Protein AF-A0A9E3UXJ2-F1 (afdb_monomer)

Structure (mmCIF, N/CA/C/O backbone):
data_AF-A0A9E3UXJ2-F1
#
_entry.id   AF-A0A9E3UXJ2-F1
#
loop_
_atom_site.group_PDB
_atom_site.id
_atom_site.type_symbol
_atom_site.label_atom_id
_atom_site.label_alt_id
_atom_site.label_comp_id
_atom_site.label_asym_id
_atom_site.label_entity_id
_atom_site.label_seq_id
_atom_site.pdbx_PDB_ins_code
_atom_site.Cartn_x
_atom_site.Cartn_y
_atom_site.Cartn_z
_atom_site.occupancy
_atom_site.B_iso_or_equiv
_atom_site.auth_seq_id
_atom_site.auth_comp_id
_atom_site.auth_asym_id
_atom_site.auth_atom_id
_atom_site.pdbx_PDB_model_num
ATOM 1 N N . MET A 1 1 ? -18.995 -20.671 20.902 1.00 37.22 1 MET A N 1
ATOM 2 C CA . MET A 1 1 ? -19.481 -19.314 20.576 1.00 37.22 1 MET A CA 1
ATOM 3 C C . MET A 1 1 ? -18.762 -18.865 19.315 1.00 37.22 1 MET A C 1
ATOM 5 O O . MET A 1 1 ? -17.771 -18.159 19.404 1.00 37.22 1 MET A O 1
ATOM 9 N N . SER A 1 2 ? -19.180 -19.405 18.171 1.00 39.88 2 SER A N 1
ATOM 10 C CA . SER A 1 2 ? -18.570 -19.160 16.862 1.00 39.88 2 SER A CA 1
ATOM 11 C C . SER A 1 2 ? -19.415 -18.184 16.047 1.00 39.88 2 SER A C 1
ATOM 13 O O . SER A 1 2 ? -20.630 -18.159 16.213 1.00 39.88 2 SER A O 1
ATOM 15 N N . GLU A 1 3 ? -18.727 -17.497 15.134 1.00 37.41 3 GLU A N 1
ATOM 16 C CA . GLU A 1 3 ? -19.210 -16.691 14.002 1.00 37.41 3 GLU A CA 1
ATOM 17 C C . GLU A 1 3 ? -19.319 -15.166 14.206 1.00 37.41 3 GLU A C 1
ATOM 19 O O . GLU A 1 3 ? -20.339 -14.608 14.587 1.00 37.41 3 GLU A O 1
ATOM 24 N N . THR A 1 4 ? -18.202 -14.503 13.873 1.00 41.91 4 THR A N 1
ATOM 25 C CA . THR A 1 4 ? -18.127 -13.411 12.881 1.00 41.91 4 THR A CA 1
ATOM 26 C C . THR A 1 4 ? -19.217 -12.338 12.923 1.00 41.91 4 THR A C 1
ATOM 28 O O . THR A 1 4 ? -20.112 -12.303 12.085 1.00 41.91 4 THR A O 1
ATOM 31 N N . ILE A 1 5 ? -19.032 -11.351 13.798 1.00 41.59 5 ILE A N 1
ATOM 32 C CA . ILE A 1 5 ? -19.428 -9.968 13.502 1.00 41.59 5 ILE A CA 1
ATOM 33 C C . ILE A 1 5 ? -18.176 -9.110 13.674 1.00 41.59 5 ILE A C 1
ATOM 35 O O . ILE A 1 5 ? -18.024 -8.373 14.642 1.00 41.59 5 ILE A O 1
ATOM 39 N N . TYR A 1 6 ? -17.235 -9.243 12.739 1.00 48.44 6 TYR A N 1
ATOM 40 C CA . TYR A 1 6 ? -16.391 -8.094 12.437 1.00 48.44 6 TYR A CA 1
ATOM 41 C C . TYR A 1 6 ? -17.281 -7.141 11.650 1.00 48.44 6 TYR A C 1
ATOM 43 O O . TYR A 1 6 ? -17.693 -7.450 10.530 1.00 48.44 6 TYR A O 1
ATOM 51 N N . SER A 1 7 ? -17.670 -6.038 12.290 1.00 57.09 7 SER A N 1
ATOM 52 C CA . SER A 1 7 ? -18.286 -4.908 11.602 1.00 57.09 7 SER A CA 1
ATOM 53 C C . SER A 1 7 ? -17.375 -4.528 10.441 1.00 57.09 7 SER A C 1
ATOM 55 O O . SER A 1 7 ? -16.222 -4.190 10.662 1.00 57.09 7 SER A O 1
ATOM 57 N N . ASN A 1 8 ? -17.875 -4.611 9.211 1.00 74.69 8 ASN A N 1
ATOM 58 C CA . ASN A 1 8 ? -17.153 -4.126 8.044 1.00 74.69 8 ASN A CA 1
ATOM 59 C C . ASN A 1 8 ? -17.060 -2.593 8.141 1.00 74.69 8 ASN A C 1
ATOM 61 O O . ASN A 1 8 ? -18.077 -1.899 8.015 1.00 74.69 8 ASN A O 1
ATOM 65 N N . TYR A 1 9 ? -15.855 -2.059 8.347 1.00 87.88 9 TYR A N 1
ATOM 66 C CA . TYR A 1 9 ? -15.626 -0.611 8.397 1.00 87.88 9 TYR A CA 1
ATOM 67 C C . TYR A 1 9 ? -15.557 0.028 7.005 1.00 87.88 9 TYR A C 1
ATOM 69 O O . TYR A 1 9 ? -15.357 1.231 6.888 1.00 87.88 9 TYR A O 1
ATOM 77 N N . GLY A 1 10 ? -15.839 -0.729 5.939 1.00 87.50 10 GLY A N 1
ATOM 78 C CA . GLY A 1 10 ? -15.948 -0.213 4.572 1.00 87.50 10 GLY A CA 1
ATOM 79 C C . GLY A 1 10 ? -17.018 0.870 4.377 1.00 87.50 10 GLY A C 1
ATOM 80 O O . GLY A 1 10 ? -16.998 1.557 3.361 1.00 87.50 10 GLY A O 1
ATOM 81 N N . HIS A 1 11 ? -17.919 1.081 5.343 1.00 92.69 11 HIS A N 1
ATOM 82 C CA . HIS A 1 11 ? -18.797 2.254 5.346 1.00 92.69 11 HIS A CA 1
ATOM 83 C C . HIS A 1 11 ? -18.017 3.573 5.497 1.00 92.69 11 HIS A C 1
ATOM 85 O O . HIS A 1 11 ? -18.463 4.576 4.957 1.00 92.69 11 HIS A O 1
ATOM 91 N N . LEU A 1 12 ? -16.850 3.575 6.161 1.00 95.19 12 LEU A N 1
ATOM 92 C CA . LEU A 1 12 ? -15.968 4.747 6.242 1.00 95.19 12 LEU A CA 1
ATOM 93 C C . LEU A 1 12 ? -15.454 5.139 4.857 1.00 95.19 12 LEU A C 1
ATOM 95 O O . LEU A 1 12 ? -15.461 6.315 4.509 1.00 95.19 12 LEU A O 1
ATOM 99 N N . HIS A 1 13 ? -15.067 4.149 4.045 1.00 95.56 13 HIS A N 1
ATOM 100 C CA . HIS A 1 13 ? -14.679 4.378 2.653 1.00 95.56 13 HIS A CA 1
ATOM 101 C C . HIS A 1 13 ? -15.833 4.964 1.842 1.00 95.56 13 HIS A C 1
ATOM 103 O O . HIS A 1 13 ? -15.642 5.974 1.173 1.00 95.56 13 HIS A O 1
ATOM 109 N N . ALA A 1 14 ? -17.028 4.371 1.941 1.00 95.06 14 ALA A N 1
ATOM 110 C CA . ALA A 1 14 ? -18.206 4.854 1.224 1.00 95.06 14 ALA A CA 1
ATOM 111 C C . ALA A 1 14 ? -18.576 6.290 1.627 1.00 95.06 14 ALA A C 1
ATOM 113 O O . ALA A 1 14 ? -18.762 7.136 0.759 1.00 95.06 14 ALA A O 1
ATOM 114 N N . ALA A 1 15 ? -18.607 6.581 2.929 1.00 95.62 15 ALA A N 1
ATOM 115 C CA . ALA A 1 15 ? -18.926 7.910 3.437 1.00 95.62 15 ALA A CA 1
ATOM 116 C C . ALA A 1 15 ? -17.889 8.952 2.999 1.00 95.62 15 ALA A C 1
ATOM 118 O O . ALA A 1 15 ? -18.259 10.017 2.513 1.00 95.62 15 ALA A O 1
ATOM 119 N N . PHE A 1 16 ? -16.593 8.635 3.100 1.00 97.62 16 PHE A N 1
ATOM 120 C CA . PHE A 1 16 ? -15.538 9.535 2.638 1.00 97.62 16 PHE A CA 1
ATOM 121 C C . PHE A 1 16 ? -15.601 9.757 1.122 1.00 97.62 16 PHE A C 1
ATOM 123 O O . PHE A 1 16 ? -15.490 10.896 0.671 1.00 97.62 16 PHE A O 1
ATOM 130 N N . ALA A 1 17 ? -15.836 8.703 0.333 1.00 97.12 17 ALA A N 1
ATOM 131 C CA . ALA A 1 17 ? -15.941 8.765 -1.127 1.00 97.12 17 ALA A CA 1
ATOM 132 C C . ALA A 1 17 ? -17.050 9.707 -1.626 1.00 97.12 17 ALA A C 1
ATOM 134 O O . ALA A 1 17 ? -16.937 10.257 -2.723 1.00 97.12 17 ALA A O 1
ATOM 135 N N . GLU A 1 18 ? -18.111 9.897 -0.838 1.00 97.00 18 GLU A N 1
ATOM 136 C CA . GLU A 1 18 ? -19.221 10.799 -1.158 1.00 97.00 18 GLU A CA 1
ATOM 137 C C . GLU A 1 18 ? -18.896 12.279 -0.894 1.00 97.00 18 GLU A C 1
ATOM 139 O O . GLU A 1 18 ? -19.551 13.159 -1.457 1.00 97.00 18 GLU A O 1
ATOM 144 N N . THR A 1 19 ? -17.864 12.570 -0.097 1.00 97.94 19 THR A N 1
ATOM 145 C CA . THR A 1 19 ? -17.411 13.944 0.173 1.00 97.94 19 THR A CA 1
ATOM 146 C C . THR A 1 19 ? -16.648 14.545 -1.010 1.00 97.94 19 THR A C 1
ATOM 148 O O . THR A 1 19 ? -16.133 13.835 -1.876 1.00 97.94 19 THR A O 1
ATOM 151 N N . GLU A 1 20 ? -16.502 15.874 -1.029 1.00 97.50 20 GLU A N 1
ATOM 152 C CA . GLU A 1 20 ? -15.645 16.552 -2.015 1.00 97.50 20 GLU A CA 1
ATOM 153 C C . GLU A 1 20 ? -14.176 16.097 -1.929 1.00 97.50 20 GLU A C 1
ATOM 155 O O . GLU A 1 20 ? -13.504 15.977 -2.953 1.00 97.50 20 GLU A O 1
ATOM 160 N N . TYR A 1 21 ? -13.706 15.756 -0.725 1.00 97.75 21 TYR A N 1
ATOM 161 C CA . TYR A 1 21 ? -12.355 15.261 -0.461 1.00 97.75 21 TYR A CA 1
ATOM 162 C C . TYR A 1 21 ? -12.137 13.867 -1.042 1.00 97.75 21 TYR A C 1
ATOM 164 O O . TYR A 1 21 ? -11.149 13.635 -1.739 1.00 97.75 21 TYR A O 1
ATOM 172 N N . GLY A 1 22 ? -13.087 12.952 -0.834 1.00 97.19 22 GLY A N 1
ATOM 173 C CA . GLY A 1 22 ? -13.046 11.626 -1.447 1.00 97.19 22 GLY A CA 1
ATOM 174 C C . GLY A 1 22 ? -13.118 11.692 -2.969 1.00 97.19 22 GLY A C 1
ATOM 175 O O . GLY A 1 22 ? -12.354 11.007 -3.654 1.00 97.19 22 GLY A O 1
ATOM 176 N N . GLN A 1 23 ? -13.960 12.571 -3.518 1.00 97.25 23 GLN A N 1
ATOM 177 C CA . GLN A 1 23 ? -14.019 12.814 -4.962 1.00 97.25 23 GLN A CA 1
ATOM 178 C C . GLN A 1 23 ? -12.701 13.375 -5.502 1.00 97.25 23 GLN A C 1
ATOM 180 O O . GLN A 1 23 ? -12.239 12.913 -6.548 1.00 97.25 23 GLN A O 1
ATOM 185 N N . HIS A 1 24 ? -12.062 14.309 -4.794 1.00 96.12 24 HIS A N 1
ATOM 186 C CA . HIS A 1 24 ? -10.748 14.825 -5.167 1.00 96.12 24 HIS A CA 1
ATOM 187 C C . HIS A 1 24 ? -9.678 13.724 -5.129 1.00 96.12 24 HIS A C 1
ATOM 189 O O . HIS A 1 24 ? -8.972 13.512 -6.116 1.00 96.12 24 HIS A O 1
ATOM 195 N N . LEU A 1 25 ? -9.623 12.942 -4.047 1.00 94.81 25 LEU A N 1
ATOM 196 C CA . LEU A 1 25 ? -8.691 11.821 -3.899 1.00 94.81 25 LEU A CA 1
ATOM 197 C C . LEU A 1 25 ? -8.898 10.755 -4.991 1.00 94.81 25 LEU A C 1
ATOM 199 O O . LEU A 1 25 ? -7.947 10.152 -5.483 1.00 94.81 25 LEU A O 1
ATOM 203 N N . SER A 1 26 ? -10.138 10.554 -5.447 1.00 94.81 26 SER A N 1
ATOM 204 C CA . SER A 1 26 ? -10.458 9.637 -6.550 1.00 94.81 26 SER A CA 1
ATOM 205 C C . SER A 1 26 ? -9.905 10.073 -7.913 1.00 94.81 26 SER A C 1
ATOM 207 O O . SER A 1 26 ? -9.850 9.260 -8.839 1.00 94.81 26 SER A O 1
ATOM 209 N N . GLN A 1 27 ? -9.492 11.331 -8.062 1.00 92.25 27 GLN A N 1
ATOM 210 C CA . GLN A 1 27 ? -8.875 11.849 -9.286 1.00 92.25 27 GLN A CA 1
ATOM 211 C C . GLN A 1 27 ? -7.348 11.734 -9.256 1.00 92.25 27 GLN A C 1
ATOM 213 O O . GLN A 1 27 ? -6.710 11.791 -10.309 1.00 92.25 27 GLN A O 1
ATOM 218 N N . GLN A 1 28 ? -6.765 11.534 -8.074 1.00 91.50 28 GLN A N 1
ATOM 219 C CA . GLN A 1 28 ? -5.330 11.370 -7.905 1.00 91.50 28 GLN A CA 1
ATOM 220 C C . GLN A 1 28 ? -4.897 9.958 -8.328 1.00 91.50 28 GLN A C 1
ATOM 222 O O . GLN A 1 28 ? -5.577 8.950 -8.079 1.00 91.50 28 GLN A O 1
ATOM 227 N N . THR A 1 29 ? -3.779 9.905 -9.052 1.00 90.38 29 THR A N 1
ATOM 228 C CA . THR A 1 29 ? -3.186 8.663 -9.550 1.00 90.38 29 THR A CA 1
ATOM 229 C C . THR A 1 29 ? -1.952 8.349 -8.715 1.00 90.38 29 THR A C 1
ATOM 231 O O . THR A 1 29 ? -0.960 9.075 -8.783 1.00 90.38 29 THR A O 1
ATOM 234 N N . ARG A 1 30 ? -1.982 7.245 -7.959 1.00 90.94 30 ARG A N 1
ATOM 235 C CA . ARG A 1 30 ? -0.774 6.728 -7.302 1.00 90.94 30 ARG A CA 1
ATOM 236 C C . ARG A 1 30 ? 0.175 6.218 -8.369 1.00 90.94 30 ARG A C 1
ATOM 238 O O . ARG A 1 30 ? -0.248 5.739 -9.426 1.00 90.94 30 ARG A O 1
ATOM 245 N N . TRP A 1 31 ? 1.469 6.280 -8.074 1.00 90.81 31 TRP A N 1
ATOM 246 C CA . TRP A 1 31 ? 2.517 5.852 -9.004 1.00 90.81 31 TRP A CA 1
ATOM 247 C C . TRP A 1 31 ? 2.597 6.694 -10.291 1.00 90.81 31 TRP A C 1
ATOM 249 O O . TRP A 1 31 ? 3.211 6.254 -11.264 1.00 90.81 31 TRP A O 1
ATOM 259 N N . GLU A 1 32 ? 2.032 7.912 -10.300 1.00 89.75 32 GLU A N 1
ATOM 260 C CA . GLU A 1 32 ? 2.019 8.810 -11.470 1.00 89.75 32 GLU A CA 1
ATOM 261 C C . GLU A 1 32 ? 3.424 9.048 -12.033 1.00 89.75 32 GLU A C 1
ATOM 263 O O . GLU A 1 32 ? 3.597 9.089 -13.247 1.00 89.75 32 GLU A O 1
ATOM 268 N N . ARG A 1 33 ? 4.449 9.106 -11.169 1.00 89.56 33 ARG A N 1
ATOM 269 C CA . ARG A 1 33 ? 5.855 9.287 -11.575 1.00 89.56 33 ARG A CA 1
ATOM 270 C C . ARG A 1 33 ? 6.366 8.225 -12.556 1.00 89.56 33 ARG A C 1
ATOM 272 O O . ARG A 1 33 ? 7.300 8.499 -13.300 1.00 89.56 33 ARG A O 1
ATOM 279 N N . TYR A 1 34 ? 5.764 7.035 -12.560 1.00 92.62 34 TYR A N 1
ATOM 280 C CA . TYR A 1 34 ? 6.097 5.970 -13.506 1.00 92.62 34 TYR A CA 1
ATOM 281 C C . TYR A 1 34 ? 5.169 5.949 -14.716 1.00 92.62 34 TYR A C 1
ATOM 283 O O . TYR A 1 34 ? 5.548 5.392 -15.743 1.00 92.62 34 TYR A O 1
ATOM 291 N N . LYS A 1 35 ? 3.969 6.534 -14.641 1.00 93.94 35 LYS A N 1
ATOM 292 C CA . LYS A 1 35 ? 2.999 6.473 -15.736 1.00 93.94 35 LYS A CA 1
ATOM 293 C C . LYS A 1 35 ? 3.493 7.309 -16.926 1.00 93.94 35 LYS A C 1
AT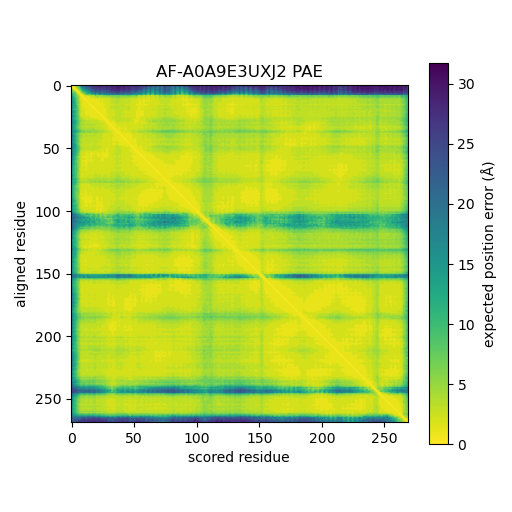OM 295 O O . LYS A 1 35 ? 3.595 8.531 -16.809 1.00 93.94 35 LYS A O 1
ATOM 300 N N . PRO A 1 36 ? 3.725 6.713 -18.112 1.00 93.75 36 PRO A N 1
ATOM 301 C CA . PRO A 1 36 ? 4.099 7.490 -19.290 1.00 93.75 36 PRO A CA 1
ATOM 302 C C . PRO A 1 36 ? 3.030 8.523 -19.663 1.00 93.75 36 PRO A C 1
ATOM 304 O O . PRO A 1 36 ? 1.832 8.261 -19.540 1.00 93.75 36 PRO A O 1
ATOM 307 N N . ALA A 1 37 ? 3.443 9.665 -20.220 1.00 92.62 37 ALA A N 1
ATOM 308 C CA . ALA A 1 37 ? 2.519 10.716 -20.663 1.00 92.62 37 ALA A CA 1
ATOM 309 C C . ALA A 1 37 ? 1.493 10.226 -21.709 1.00 92.62 37 ALA A C 1
ATOM 311 O O . ALA A 1 37 ? 0.369 10.716 -21.750 1.00 92.62 37 ALA A O 1
ATOM 312 N N . GLY A 1 38 ? 1.867 9.240 -22.536 1.00 93.88 38 GLY A N 1
ATOM 313 C CA . GLY A 1 38 ? 0.984 8.627 -23.536 1.00 93.88 38 GLY A CA 1
ATOM 314 C C . GLY A 1 38 ? -0.003 7.593 -22.980 1.00 93.88 38 GLY A C 1
ATOM 315 O O . GLY A 1 38 ? -0.895 7.162 -23.707 1.00 93.88 38 GLY A O 1
ATOM 316 N N . VAL A 1 39 ? 0.131 7.193 -21.711 1.00 95.31 39 VAL A N 1
ATOM 317 C CA . VAL A 1 39 ? -0.750 6.211 -21.070 1.00 95.31 39 VAL A CA 1
ATOM 318 C C . VAL A 1 39 ? -1.830 6.933 -20.274 1.00 95.31 39 VAL A C 1
ATOM 320 O O . VAL A 1 39 ? -1.553 7.730 -19.371 1.00 95.31 39 VAL A O 1
ATOM 323 N N . SER A 1 40 ? -3.088 6.640 -20.603 1.00 94.12 40 SER A N 1
ATOM 324 C CA . SER 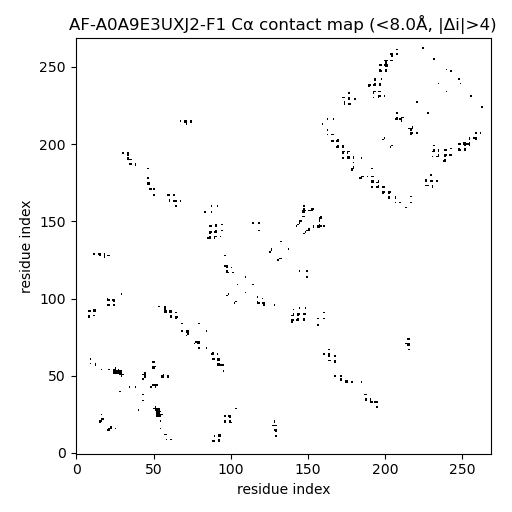A 1 40 ? -4.230 7.203 -19.883 1.00 94.12 40 SER A CA 1
ATOM 325 C C . SER A 1 40 ? -4.312 6.655 -18.447 1.00 94.12 40 SER A C 1
ATOM 327 O O . SER A 1 40 ? -3.943 5.501 -18.212 1.00 94.12 40 SER A O 1
ATOM 329 N N . PRO A 1 41 ? -4.858 7.421 -17.483 1.00 91.25 41 PRO A N 1
ATOM 330 C CA . PRO A 1 41 ? -5.094 6.919 -16.125 1.00 91.25 41 PRO A CA 1
ATOM 331 C C . PRO A 1 41 ? -5.947 5.643 -16.092 1.00 91.25 41 PRO A C 1
ATOM 333 O O . PRO A 1 41 ? -5.704 4.744 -15.292 1.00 91.25 41 PRO A O 1
ATOM 336 N N . GLN A 1 42 ? -6.913 5.521 -17.008 1.00 93.44 42 GLN A N 1
ATOM 337 C CA . GLN A 1 42 ? -7.748 4.327 -17.123 1.00 93.44 42 GLN A CA 1
ATOM 338 C C . GLN A 1 42 ? -6.934 3.098 -17.547 1.00 93.44 42 GLN A C 1
ATOM 340 O O . GLN A 1 42 ? -7.043 2.052 -16.913 1.00 93.44 42 GLN A O 1
ATOM 345 N N . ARG A 1 43 ? -6.065 3.231 -18.556 1.00 95.00 43 ARG A N 1
ATOM 346 C CA . ARG A 1 43 ? -5.159 2.152 -18.977 1.00 95.00 43 ARG A CA 1
ATOM 347 C C . ARG A 1 43 ? -4.191 1.766 -17.857 1.00 95.00 43 ARG A C 1
ATOM 349 O O . ARG A 1 43 ? -3.955 0.583 -17.628 1.00 95.00 43 ARG A O 1
ATOM 356 N N . TRP A 1 44 ? -3.672 2.750 -17.126 1.00 95.38 44 TRP A N 1
ATOM 357 C CA . TRP A 1 44 ? -2.809 2.517 -15.966 1.00 95.38 44 TRP A CA 1
ATOM 358 C C . TRP A 1 44 ? -3.525 1.698 -14.881 1.00 95.38 44 TRP A C 1
ATOM 360 O O . TRP A 1 44 ? -2.994 0.700 -14.388 1.00 95.38 44 TRP A O 1
ATOM 370 N N . ARG A 1 45 ? -4.785 2.048 -14.594 1.00 94.75 45 ARG A N 1
ATOM 371 C CA . ARG A 1 45 ? -5.662 1.306 -13.678 1.00 94.75 45 ARG A CA 1
ATOM 372 C C . ARG A 1 45 ? -6.019 -0.087 -14.186 1.00 94.75 45 ARG A C 1
ATOM 374 O O . ARG A 1 45 ? -6.121 -1.003 -13.383 1.00 94.75 45 ARG A O 1
ATOM 381 N N . GLU A 1 46 ? -6.189 -0.295 -15.484 1.00 95.44 46 GLU A N 1
ATOM 382 C CA . GLU A 1 46 ? -6.417 -1.637 -16.043 1.00 95.44 46 GLU A CA 1
ATOM 383 C C . GLU A 1 46 ? -5.203 -2.555 -15.860 1.00 95.44 46 GLU A C 1
ATOM 385 O O . GLU A 1 46 ? -5.358 -3.746 -15.585 1.00 95.44 46 GLU A O 1
ATOM 390 N N . LEU A 1 47 ? -3.995 -2.000 -15.981 1.00 96.44 47 LEU A N 1
ATOM 391 C CA . LEU A 1 47 ? -2.748 -2.750 -15.850 1.00 96.44 47 LEU A CA 1
ATOM 392 C C . LEU A 1 47 ? -2.429 -3.105 -14.392 1.00 96.44 47 LEU A C 1
ATOM 394 O O . LEU A 1 47 ? -2.107 -4.257 -14.094 1.00 96.44 47 LEU A O 1
ATOM 398 N N . LEU A 1 48 ? -2.542 -2.131 -13.487 1.00 96.56 48 LEU A N 1
ATOM 399 C CA . LEU A 1 48 ? -2.084 -2.243 -12.094 1.00 96.56 48 LEU A CA 1
ATOM 400 C C . LEU A 1 48 ? -3.234 -2.415 -11.082 1.00 96.56 48 LEU A C 1
ATOM 402 O O . LEU A 1 48 ? -3.045 -2.835 -9.935 1.00 96.56 48 LEU A O 1
ATOM 406 N N . GLY A 1 49 ? -4.467 -2.206 -11.531 1.00 95.69 49 GLY A N 1
ATOM 407 C CA . GLY A 1 49 ? -5.696 -2.333 -10.759 1.00 95.69 49 GLY A CA 1
ATOM 408 C C . GLY A 1 49 ? -5.977 -1.143 -9.847 1.00 95.69 49 GLY A C 1
ATOM 409 O O . GLY A 1 49 ? -5.457 -0.054 -10.026 1.00 95.69 49 GLY A O 1
ATOM 410 N N . VAL A 1 50 ? -6.847 -1.360 -8.860 1.00 92.56 50 VAL A N 1
ATOM 411 C CA . VAL A 1 50 ? -7.429 -0.287 -8.033 1.00 92.56 50 VAL A CA 1
ATOM 412 C C . VAL A 1 50 ? -6.417 0.516 -7.201 1.00 92.56 50 VAL A C 1
ATOM 414 O O . VAL A 1 50 ? -6.710 1.647 -6.841 1.00 92.56 50 VAL A O 1
ATOM 417 N N . ASP A 1 51 ? -5.228 -0.038 -6.947 1.00 93.75 51 ASP A N 1
ATOM 418 C CA . ASP A 1 51 ? -4.194 0.590 -6.116 1.00 93.75 51 ASP A CA 1
ATOM 419 C C . ASP A 1 51 ? -3.570 1.836 -6.755 1.00 93.75 51 ASP A C 1
ATOM 421 O O . ASP A 1 51 ? -3.063 2.691 -6.051 1.00 93.75 51 ASP A O 1
ATOM 425 N N . VAL A 1 52 ? -3.633 2.003 -8.083 1.00 93.75 52 VAL A N 1
ATOM 426 C CA . VAL A 1 52 ? -3.111 3.229 -8.726 1.00 93.75 52 VAL A CA 1
ATOM 427 C C . VAL A 1 52 ? -4.060 4.424 -8.616 1.00 93.75 52 VAL A C 1
ATOM 429 O O . VAL A 1 52 ? -3.906 5.422 -9.308 1.00 93.75 52 VAL A O 1
ATOM 432 N N . ASN A 1 53 ? -5.080 4.325 -7.773 1.00 94.12 53 ASN A N 1
ATOM 433 C CA . ASN A 1 53 ? -6.019 5.390 -7.479 1.00 94.12 53 ASN A CA 1
ATOM 434 C C . ASN A 1 53 ? -6.052 5.610 -5.970 1.00 94.12 53 ASN A C 1
ATOM 436 O O . ASN A 1 53 ? -6.339 4.650 -5.265 1.00 94.12 53 ASN A O 1
ATOM 440 N N . ASN A 1 54 ? -5.817 6.826 -5.471 1.00 92.88 54 ASN A N 1
ATOM 441 C CA . ASN A 1 54 ? -5.675 7.044 -4.023 1.00 92.88 54 ASN A CA 1
ATOM 442 C C . ASN A 1 54 ? -6.943 6.651 -3.242 1.00 92.88 54 ASN A C 1
ATOM 444 O O . ASN A 1 54 ? -6.860 5.942 -2.243 1.00 92.88 54 ASN A O 1
ATOM 448 N N . LEU A 1 55 ? -8.144 6.977 -3.739 1.00 95.50 55 LEU A N 1
ATOM 449 C CA . LEU A 1 55 ? -9.382 6.511 -3.092 1.00 95.50 55 LEU A CA 1
ATOM 450 C C . LEU A 1 55 ? -9.554 4.982 -3.183 1.00 95.50 55 LEU A C 1
ATOM 452 O O . LEU A 1 55 ? -10.039 4.336 -2.252 1.00 95.50 55 LEU A O 1
ATOM 456 N N . GLY A 1 56 ? -9.186 4.394 -4.319 1.00 95.44 56 GLY A N 1
ATOM 457 C CA . GLY A 1 56 ? -9.207 2.949 -4.526 1.00 95.44 56 GLY A CA 1
ATOM 458 C C . GLY A 1 56 ? -8.210 2.186 -3.643 1.00 95.44 56 GLY A C 1
ATOM 459 O O . GLY A 1 56 ? -8.497 1.067 -3.210 1.00 95.44 56 GLY A O 1
ATOM 460 N N . HIS A 1 57 ? -7.070 2.806 -3.347 1.00 95.94 57 HIS A N 1
ATOM 461 C CA . HIS A 1 57 ? -6.033 2.302 -2.459 1.00 95.94 57 HIS A CA 1
ATOM 462 C C . HIS A 1 57 ? -6.565 2.118 -1.034 1.00 95.94 57 HIS A C 1
ATOM 464 O O . HIS A 1 57 ? -6.458 1.015 -0.511 1.00 95.94 57 HIS A O 1
ATOM 470 N N . LEU A 1 58 ? -7.288 3.095 -0.472 1.00 96.31 58 LEU A N 1
ATOM 471 C CA . LEU A 1 58 ? -7.920 2.963 0.853 1.00 96.31 58 LEU A CA 1
ATOM 472 C C . LEU A 1 58 ? -8.817 1.717 0.965 1.00 96.31 58 LEU A C 1
ATOM 474 O O . LEU A 1 58 ? -8.788 0.985 1.957 1.00 96.31 58 LEU A O 1
ATOM 478 N N . GLN A 1 59 ? -9.599 1.426 -0.081 1.00 95.75 59 GLN A N 1
ATOM 479 C CA . GLN A 1 59 ? -10.427 0.220 -0.113 1.00 95.75 59 GLN A CA 1
ATOM 480 C C . GLN A 1 59 ? -9.577 -1.058 -0.165 1.00 95.75 59 GLN A C 1
ATOM 482 O O . GLN A 1 59 ? -9.909 -2.064 0.471 1.00 95.75 59 GLN A O 1
ATOM 487 N N . LEU A 1 60 ? -8.494 -1.044 -0.944 1.00 95.94 60 LEU A N 1
ATOM 488 C CA . LEU A 1 60 ? -7.563 -2.162 -1.013 1.00 95.94 60 LEU A CA 1
ATOM 489 C C . LEU A 1 60 ? -6.858 -2.386 0.327 1.00 95.94 60 LEU A C 1
ATOM 491 O O . LEU A 1 60 ? -6.828 -3.535 0.766 1.00 95.94 60 LEU A O 1
ATOM 495 N N . SER A 1 61 ? -6.352 -1.341 0.982 1.00 97.38 61 SER A N 1
ATOM 496 C CA . SER A 1 61 ? -5.705 -1.434 2.293 1.00 97.38 61 SER A CA 1
ATOM 497 C C . SER A 1 61 ? -6.663 -2.021 3.322 1.00 97.38 61 SER A C 1
ATOM 499 O O . SER A 1 61 ? -6.313 -2.998 3.978 1.00 97.38 61 SER A O 1
ATOM 501 N N . GLY A 1 62 ? -7.924 -1.574 3.371 1.00 96.81 62 GLY A N 1
ATOM 502 C CA . GLY A 1 62 ? -8.942 -2.194 4.232 1.00 96.81 62 GLY A CA 1
ATOM 503 C C . GLY A 1 62 ? -9.179 -3.686 3.944 1.00 96.81 62 GLY A C 1
ATOM 504 O O . GLY A 1 62 ? -9.329 -4.499 4.860 1.00 96.81 62 GLY A O 1
ATOM 505 N N . ASN A 1 63 ? -9.161 -4.101 2.673 1.00 96.12 63 ASN A N 1
ATOM 506 C CA . ASN A 1 63 ? -9.257 -5.520 2.305 1.00 96.12 63 ASN A CA 1
ATOM 507 C C . ASN A 1 63 ? -8.018 -6.320 2.732 1.00 96.12 63 ASN A C 1
ATOM 509 O O . ASN A 1 63 ? -8.162 -7.423 3.263 1.00 96.12 63 ASN A O 1
ATOM 513 N N . LEU A 1 64 ? -6.819 -5.778 2.505 1.00 97.12 64 LEU A N 1
ATOM 514 C CA . LEU A 1 64 ? -5.558 -6.407 2.895 1.00 97.12 64 LEU A CA 1
ATOM 515 C C . LEU A 1 64 ? -5.459 -6.536 4.416 1.00 97.12 64 LEU A C 1
ATOM 517 O O . LEU A 1 64 ? -5.104 -7.610 4.892 1.00 97.12 64 LEU A O 1
ATOM 521 N N . THR A 1 65 ? -5.866 -5.514 5.172 1.00 97.94 65 THR A N 1
ATOM 522 C CA . THR A 1 65 ? -5.928 -5.543 6.639 1.00 97.94 65 THR A CA 1
ATOM 523 C C . THR A 1 65 ? -6.819 -6.667 7.145 1.00 97.94 65 THR A C 1
ATOM 525 O O . THR A 1 65 ? -6.409 -7.433 8.014 1.00 97.94 65 THR A O 1
ATOM 528 N N . ARG A 1 66 ? -8.014 -6.844 6.570 1.00 96.56 66 ARG A N 1
ATOM 529 C CA . ARG A 1 66 ? -8.920 -7.932 6.975 1.00 96.56 66 ARG A CA 1
ATOM 530 C C . ARG A 1 66 ? -8.349 -9.314 6.678 1.00 96.56 66 ARG A C 1
ATOM 532 O O . ARG A 1 66 ? -8.451 -10.206 7.517 1.00 96.56 66 ARG A O 1
ATOM 539 N N . VAL A 1 67 ? -7.734 -9.493 5.507 1.00 96.88 67 VAL A N 1
ATOM 540 C CA . VAL A 1 67 ? -7.047 -10.749 5.166 1.00 96.88 67 VAL A CA 1
ATOM 541 C C . VAL A 1 67 ? -5.896 -10.998 6.140 1.00 96.88 67 VAL A C 1
ATOM 543 O O . VAL A 1 67 ? -5.799 -12.086 6.698 1.00 96.88 67 VAL A O 1
ATOM 546 N N . PHE A 1 68 ? -5.075 -9.983 6.403 1.00 97.81 68 PHE A N 1
ATOM 547 C CA . PHE A 1 68 ? -3.946 -10.064 7.322 1.00 97.81 68 PHE A CA 1
ATOM 548 C C . PHE A 1 68 ? -4.382 -10.447 8.740 1.00 97.81 68 PHE A C 1
ATOM 550 O O . PHE A 1 68 ? -3.847 -11.398 9.302 1.00 97.81 68 PHE A O 1
ATOM 557 N N . ILE A 1 69 ? -5.395 -9.772 9.293 1.00 97.44 69 ILE A N 1
ATOM 558 C CA . ILE A 1 69 ? -5.980 -10.097 10.602 1.00 97.44 69 ILE A CA 1
ATOM 559 C C . ILE A 1 69 ? -6.505 -11.536 10.614 1.00 97.44 69 ILE A C 1
ATOM 561 O O . ILE A 1 69 ? -6.236 -12.273 11.559 1.00 97.44 69 ILE A O 1
ATOM 565 N N . GLY A 1 70 ? -7.214 -11.957 9.563 1.00 96.56 70 GLY A N 1
ATOM 566 C CA . GLY A 1 70 ? -7.755 -13.311 9.464 1.00 96.56 70 GLY A CA 1
ATOM 567 C C . GLY A 1 70 ? -6.673 -14.394 9.445 1.00 96.56 70 GLY A C 1
ATOM 568 O O . GLY A 1 70 ? -6.828 -15.429 10.090 1.00 96.56 70 GLY A O 1
ATOM 569 N N . GLU A 1 71 ? -5.561 -14.166 8.746 1.00 97.38 71 GLU A N 1
ATOM 570 C CA . GLU A 1 71 ? -4.420 -15.091 8.751 1.00 97.38 71 GLU A CA 1
ATOM 571 C C . GLU A 1 71 ? -3.617 -15.022 10.065 1.00 97.38 71 GLU A C 1
ATOM 573 O O . GLU A 1 71 ? -3.122 -16.047 10.548 1.00 97.38 71 GLU A O 1
ATOM 578 N N . MET A 1 72 ? -3.541 -13.853 10.710 1.00 97.38 72 MET A N 1
ATOM 579 C CA . MET A 1 72 ? -2.982 -13.719 12.061 1.00 97.38 72 MET A CA 1
ATOM 580 C C . MET A 1 72 ? -3.815 -14.480 13.091 1.00 97.38 72 MET A C 1
ATOM 582 O O . MET A 1 72 ? -3.249 -15.188 13.912 1.00 97.38 72 MET A O 1
ATOM 586 N N . ASP A 1 73 ? -5.144 -14.433 13.020 1.00 96.69 73 ASP A N 1
ATOM 587 C CA . ASP A 1 73 ? -6.013 -15.187 13.932 1.00 96.69 73 ASP A CA 1
ATOM 588 C C . ASP A 1 73 ? -5.841 -16.701 13.800 1.00 96.69 73 ASP A C 1
ATOM 590 O O . ASP A 1 73 ? -5.965 -17.428 14.786 1.00 96.69 73 ASP A O 1
ATOM 594 N N . LYS A 1 74 ? -5.539 -17.186 12.590 1.00 96.56 74 LYS A N 1
ATOM 595 C CA . LYS A 1 74 ? -5.256 -18.605 12.342 1.00 96.56 74 LYS A CA 1
ATOM 596 C C . LYS A 1 74 ? -3.877 -19.011 12.857 1.00 96.56 74 LYS A C 1
ATOM 598 O O . LYS A 1 74 ? -3.742 -20.075 13.455 1.00 96.56 74 LYS A O 1
ATOM 603 N N . SER A 1 75 ? -2.856 -18.197 12.593 1.00 96.31 75 SER A N 1
ATOM 604 C CA . SER A 1 75 ? -1.454 -18.536 12.880 1.00 96.31 75 SER A CA 1
ATOM 605 C C . SER A 1 75 ? -1.020 -18.188 14.306 1.00 96.31 75 SER A C 1
ATOM 607 O O . SER A 1 75 ? -0.178 -18.876 14.882 1.00 96.31 75 SER A O 1
ATOM 609 N N . ARG A 1 76 ? -1.596 -17.134 14.890 1.00 95.81 76 ARG A N 1
ATOM 610 C CA . ARG A 1 76 ? -1.315 -16.604 16.232 1.00 95.81 76 ARG A CA 1
ATOM 611 C C . ARG A 1 76 ? -2.615 -16.159 16.924 1.00 95.81 76 ARG A C 1
ATOM 613 O O . ARG A 1 76 ? -2.839 -14.960 17.104 1.00 95.81 76 ARG A O 1
ATOM 620 N N . PRO A 1 77 ? -3.481 -17.106 17.333 1.00 95.94 77 PRO A N 1
ATOM 621 C CA . PRO A 1 77 ? -4.762 -16.779 17.952 1.00 95.94 77 PRO A CA 1
ATOM 622 C C . PRO A 1 77 ? -4.606 -15.844 19.158 1.00 95.94 77 PRO A C 1
ATOM 624 O O . PRO A 1 77 ? -3.826 -16.119 20.069 1.00 95.94 77 PRO A O 1
ATOM 627 N N . GLY A 1 78 ? -5.371 -14.751 19.171 1.00 94.62 78 GLY A N 1
ATOM 628 C CA . GLY A 1 78 ? -5.360 -13.773 20.262 1.00 94.62 78 GLY A CA 1
ATOM 629 C C . GLY A 1 78 ? -4.208 -12.767 20.223 1.00 94.62 78 GLY A C 1
ATOM 630 O O . GLY A 1 78 ? -4.091 -11.985 21.160 1.00 94.62 78 GLY A O 1
ATOM 631 N N . TYR A 1 79 ? -3.387 -12.759 19.163 1.00 96.19 79 TYR A N 1
ATOM 632 C CA . TYR A 1 79 ? -2.341 -11.746 18.986 1.00 96.19 79 TYR A CA 1
ATOM 633 C C . TYR A 1 79 ? -2.922 -10.327 18.926 1.00 96.19 79 TYR A C 1
ATOM 635 O O . TYR A 1 79 ? -2.434 -9.442 19.617 1.00 96.19 79 TYR A O 1
ATOM 643 N N . PHE A 1 80 ? -3.995 -10.133 18.150 1.00 96.69 80 PHE A N 1
ATOM 644 C CA . PHE A 1 80 ? -4.794 -8.909 18.176 1.00 96.69 80 PHE A CA 1
ATOM 645 C C . PHE A 1 80 ? -6.075 -9.145 18.970 1.00 96.69 80 PHE A C 1
ATOM 647 O O . PHE A 1 80 ? -6.809 -10.110 18.713 1.00 96.69 80 PHE A O 1
ATOM 654 N N . ASN A 1 81 ? -6.380 -8.250 19.907 1.00 95.94 81 ASN A N 1
ATOM 655 C CA . ASN A 1 81 ? -7.690 -8.230 20.554 1.00 95.94 81 ASN A CA 1
ATOM 656 C C . ASN A 1 81 ? -8.750 -7.604 19.612 1.00 95.94 81 ASN A C 1
ATOM 658 O O . ASN A 1 81 ? -8.464 -7.253 18.468 1.00 95.94 81 ASN A O 1
ATOM 662 N N . LEU A 1 82 ? -10.012 -7.516 20.045 1.00 95.31 82 LEU A N 1
ATOM 663 C CA . LEU A 1 82 ? -11.076 -6.955 19.200 1.00 95.31 82 LEU A CA 1
ATOM 664 C C . LEU A 1 82 ? -10.850 -5.469 18.876 1.00 95.31 82 LEU A C 1
ATOM 666 O O . LEU A 1 82 ? -11.078 -5.064 17.740 1.00 95.31 82 LEU A O 1
ATOM 670 N N . GLU A 1 83 ? -10.400 -4.678 19.847 1.00 95.88 83 GLU A N 1
ATOM 671 C CA . GLU A 1 83 ? -10.144 -3.249 19.659 1.00 95.88 83 GLU A CA 1
ATOM 672 C C . GLU A 1 83 ? -8.983 -3.012 18.693 1.00 95.88 83 GLU A C 1
ATOM 674 O O . GLU A 1 83 ? -9.117 -2.194 17.791 1.00 95.88 83 GLU A O 1
ATOM 679 N N . ASP A 1 84 ? -7.901 -3.784 18.804 1.00 96.94 84 ASP A N 1
ATOM 680 C CA . ASP A 1 84 ? -6.748 -3.719 17.895 1.00 96.94 84 ASP A CA 1
ATOM 681 C C . ASP A 1 84 ? -7.170 -3.892 16.432 1.00 96.94 84 ASP A C 1
ATOM 683 O O . ASP A 1 84 ? -6.750 -3.154 15.542 1.00 96.94 84 ASP A O 1
ATOM 687 N N . LYS A 1 85 ? -8.045 -4.872 16.182 1.00 97.06 85 LYS A N 1
ATOM 688 C CA . LYS A 1 85 ? -8.553 -5.182 14.840 1.00 97.06 85 LYS A CA 1
ATOM 689 C C . LYS A 1 85 ? -9.415 -4.054 14.293 1.00 97.06 85 LYS A C 1
ATOM 691 O O . LYS A 1 85 ? -9.309 -3.731 13.115 1.00 97.06 85 LYS A O 1
ATOM 696 N N . ILE A 1 86 ? -10.239 -3.456 15.152 1.00 96.81 86 ILE A N 1
ATOM 697 C CA . ILE A 1 86 ? -11.057 -2.291 14.813 1.00 96.81 86 ILE A CA 1
ATOM 698 C C . ILE A 1 86 ? -10.155 -1.104 14.461 1.00 96.81 86 ILE A C 1
ATOM 700 O O . ILE A 1 86 ? -10.335 -0.501 13.408 1.00 96.81 86 ILE A O 1
ATOM 704 N N . VAL A 1 87 ? -9.163 -0.799 15.300 1.00 97.62 87 VAL A N 1
ATOM 705 C CA . VAL A 1 87 ? -8.233 0.320 15.091 1.00 97.62 87 VAL A CA 1
ATOM 706 C C . VAL A 1 87 ? -7.430 0.136 13.800 1.00 97.62 87 VAL A C 1
ATOM 708 O O . VAL A 1 87 ? -7.331 1.078 13.017 1.00 97.62 87 VAL A O 1
ATOM 711 N N . LEU A 1 88 ? -6.930 -1.073 13.521 1.00 97.31 88 LEU A N 1
ATOM 712 C CA . LEU A 1 88 ? -6.239 -1.387 12.264 1.00 97.31 88 LEU A CA 1
ATOM 713 C C . LEU A 1 88 ? -7.141 -1.224 11.037 1.00 97.31 88 LEU A C 1
ATOM 715 O O . LEU A 1 88 ? -6.705 -0.686 10.020 1.00 97.31 88 LEU A O 1
ATOM 719 N N . GLU A 1 89 ? -8.385 -1.704 11.100 1.00 97.25 89 GLU A N 1
ATOM 720 C CA . GLU A 1 89 ? -9.310 -1.599 9.969 1.00 97.25 89 GLU A CA 1
ATOM 721 C C . GLU A 1 89 ? -9.718 -0.142 9.716 1.00 97.25 89 GLU A C 1
ATOM 723 O O . GLU A 1 89 ? -9.736 0.290 8.564 1.00 97.25 89 GLU A O 1
ATOM 728 N N . VAL A 1 90 ? -9.971 0.636 10.774 1.00 97.69 90 VAL A N 1
ATOM 729 C CA . VAL A 1 90 ? -10.228 2.077 10.658 1.00 97.69 90 VAL A CA 1
ATOM 730 C C . VAL A 1 90 ? -9.013 2.791 10.072 1.00 97.69 90 VAL A C 1
ATOM 732 O O . VAL A 1 90 ? -9.171 3.479 9.068 1.00 97.69 90 VAL A O 1
ATOM 735 N N . ALA A 1 91 ? -7.807 2.556 10.600 1.00 97.75 91 ALA A N 1
ATOM 736 C CA . ALA A 1 91 ? -6.579 3.138 10.056 1.00 97.75 91 ALA A CA 1
ATOM 737 C C . ALA A 1 91 ? -6.442 2.868 8.551 1.00 97.75 91 ALA A C 1
ATOM 739 O O . ALA A 1 91 ? -6.201 3.785 7.770 1.00 97.75 91 ALA A O 1
ATOM 740 N N . ALA A 1 92 ? -6.697 1.633 8.118 1.00 97.50 92 ALA A N 1
ATOM 741 C CA . ALA A 1 92 ? -6.592 1.252 6.716 1.00 97.50 92 ALA A CA 1
ATOM 742 C C . ALA A 1 92 ? -7.524 2.047 5.788 1.00 97.50 92 ALA A C 1
ATOM 744 O O . ALA A 1 92 ? -7.119 2.406 4.684 1.00 97.50 92 ALA A O 1
ATOM 745 N N . TYR A 1 93 ? -8.742 2.363 6.232 1.00 97.56 93 TYR A N 1
ATOM 746 C CA . TYR A 1 93 ? -9.689 3.150 5.438 1.00 97.56 93 TYR A CA 1
ATOM 747 C C . TYR A 1 93 ? -9.479 4.661 5.527 1.00 97.56 93 TYR A C 1
ATOM 749 O O . TYR A 1 93 ? -10.035 5.373 4.687 1.00 97.56 93 TYR A O 1
ATOM 757 N N . THR A 1 94 ? -8.725 5.153 6.516 1.00 97.50 94 THR A N 1
ATOM 758 C CA . THR A 1 94 ? -8.614 6.594 6.776 1.00 97.50 94 THR A CA 1
ATOM 759 C C . THR A 1 94 ? -7.219 7.187 6.618 1.00 97.50 94 THR A C 1
ATOM 761 O O . THR A 1 94 ? -7.119 8.405 6.542 1.00 97.50 94 THR A O 1
ATOM 764 N N . HIS A 1 95 ? -6.157 6.376 6.572 1.00 95.94 95 HIS A N 1
ATOM 765 C CA . HIS A 1 95 ? -4.771 6.858 6.665 1.00 95.94 95 HIS A CA 1
ATOM 766 C C . HIS A 1 95 ? -4.395 7.947 5.648 1.00 95.94 95 HIS A C 1
ATOM 768 O O . HIS A 1 95 ? -3.769 8.924 6.044 1.00 95.94 95 HIS A O 1
ATOM 774 N N . ASP A 1 96 ? -4.873 7.846 4.405 1.00 95.56 96 ASP A N 1
ATOM 775 C CA . ASP A 1 96 ? -4.585 8.822 3.340 1.00 95.56 96 ASP A CA 1
ATOM 776 C C . ASP A 1 96 ? -5.692 9.885 3.149 1.00 95.56 96 ASP A C 1
ATOM 778 O O . ASP A 1 96 ? -5.704 10.606 2.151 1.00 95.56 96 ASP A O 1
ATOM 782 N N . TRP A 1 97 ? -6.654 10.036 4.073 1.00 96.88 97 TRP A N 1
ATOM 783 C CA . TRP A 1 97 ? -7.665 11.108 3.964 1.00 96.88 97 TRP A CA 1
ATOM 784 C C . TRP A 1 97 ? -7.055 12.515 3.805 1.00 96.88 97 TRP A C 1
ATOM 786 O O . TRP A 1 97 ? -7.531 13.263 2.941 1.00 96.88 97 TRP A O 1
ATOM 796 N N . PRO A 1 98 ? -5.993 12.893 4.549 1.00 95.56 98 PRO A N 1
ATOM 797 C CA . PRO A 1 98 ? -5.356 14.203 4.397 1.00 95.56 98 PRO A CA 1
ATOM 798 C C . PRO A 1 98 ? -4.727 14.446 3.024 1.00 95.56 98 PRO A C 1
ATOM 800 O O . PRO A 1 98 ? -4.623 15.604 2.617 1.00 95.56 98 PRO A O 1
ATOM 803 N N . GLU A 1 99 ? -4.367 13.397 2.272 1.00 93.50 99 GLU A N 1
ATOM 804 C CA . GLU A 1 99 ? -3.780 13.525 0.925 1.00 93.50 99 GLU A CA 1
ATOM 805 C C . GLU A 1 99 ? -4.744 14.181 -0.076 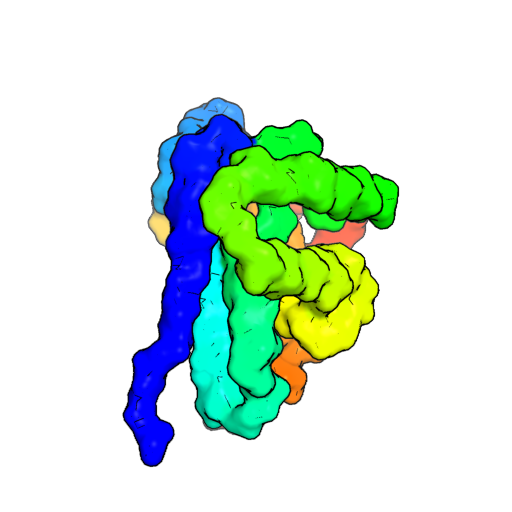1.00 93.50 99 GLU A C 1
ATOM 807 O O . GLU A 1 99 ? -4.327 14.755 -1.085 1.00 93.50 99 GLU A O 1
ATOM 812 N N . SER A 1 100 ? -6.044 14.190 0.235 1.00 94.00 100 SER A N 1
ATOM 813 C CA . SER A 1 100 ? -7.042 14.958 -0.517 1.00 94.00 100 SER A CA 1
ATOM 814 C C . SER A 1 100 ? -6.832 16.479 -0.445 1.00 94.00 100 SER A C 1
ATOM 816 O O . SER A 1 100 ? -7.389 17.207 -1.261 1.00 94.00 100 SER A O 1
ATOM 818 N N . ILE A 1 101 ? -6.036 16.959 0.515 1.00 93.12 101 ILE A N 1
ATOM 819 C CA . ILE A 1 101 ? -5.724 18.377 0.728 1.00 93.12 101 ILE A CA 1
ATOM 820 C C . ILE A 1 101 ? -4.237 18.639 0.481 1.00 93.12 101 ILE A C 1
ATOM 822 O O . ILE A 1 101 ? -3.899 19.574 -0.243 1.00 93.12 101 ILE A O 1
ATOM 826 N N . VAL A 1 102 ? -3.349 17.834 1.075 1.00 88.81 102 VAL A N 1
ATOM 827 C CA . VAL A 1 102 ? -1.894 18.069 0.997 1.00 88.81 102 VAL A CA 1
ATOM 828 C C . VAL A 1 102 ? -1.252 17.502 -0.274 1.00 88.81 102 VAL A C 1
ATOM 830 O O . VAL A 1 102 ? -0.182 17.956 -0.676 1.00 88.81 102 VAL A O 1
ATOM 833 N N . GLY A 1 103 ? -1.924 16.552 -0.933 1.00 82.75 103 GLY A N 1
ATOM 834 C CA . GLY A 1 103 ? -1.389 15.775 -2.049 1.00 82.75 103 GLY A CA 1
ATOM 835 C C . GLY A 1 103 ? -0.544 14.573 -1.613 1.00 82.75 103 GLY A C 1
ATOM 836 O O . GLY A 1 103 ? 0.072 14.566 -0.551 1.00 82.75 103 GLY A O 1
ATOM 837 N N . ASP A 1 104 ? -0.501 13.554 -2.469 1.00 78.31 104 ASP A N 1
ATOM 838 C CA . ASP A 1 104 ? 0.287 12.333 -2.262 1.00 78.31 104 ASP A CA 1
ATOM 839 C C . ASP A 1 104 ? 1.795 12.633 -2.328 1.00 78.31 104 ASP A C 1
ATOM 841 O O . ASP A 1 104 ? 2.349 12.980 -3.383 1.00 78.31 104 ASP A O 1
ATOM 845 N N . THR A 1 105 ? 2.466 12.519 -1.180 1.00 73.44 105 THR A N 1
ATOM 846 C CA . THR A 1 105 ? 3.921 12.647 -1.088 1.00 73.44 105 THR A CA 1
ATOM 847 C C . THR A 1 105 ? 4.561 11.264 -1.101 1.00 73.44 105 THR A C 1
ATOM 849 O O . THR A 1 105 ? 4.318 10.432 -0.231 1.00 73.44 105 THR A O 1
ATOM 852 N N . ASN A 1 106 ? 5.474 11.041 -2.050 1.00 66.06 106 ASN A N 1
ATOM 853 C CA . ASN A 1 106 ? 6.189 9.771 -2.184 1.00 66.06 106 ASN A CA 1
ATOM 854 C C . ASN A 1 106 ? 6.874 9.342 -0.872 1.00 66.06 106 ASN A C 1
ATOM 856 O O . ASN A 1 106 ? 7.537 10.152 -0.227 1.00 66.06 106 ASN A O 1
ATOM 860 N N . TYR A 1 107 ? 6.858 8.037 -0.576 1.00 67.44 107 TYR A N 1
ATOM 861 C CA . TYR A 1 107 ? 7.479 7.445 0.621 1.00 67.44 107 TYR A CA 1
ATOM 862 C C . TYR A 1 107 ? 8.925 7.910 0.894 1.00 67.44 107 TYR A C 1
ATOM 864 O O . TYR A 1 107 ? 9.306 8.125 2.036 1.00 67.44 107 TYR A O 1
ATOM 872 N N . HIS A 1 108 ? 9.745 8.100 -0.147 1.00 63.03 108 HIS A N 1
ATOM 873 C CA . HIS A 1 108 ? 11.140 8.551 -0.009 1.00 63.03 108 HIS A CA 1
ATOM 874 C C . HIS A 1 108 ? 11.320 10.056 0.211 1.00 63.03 108 HIS A C 1
ATOM 876 O O . HIS A 1 108 ? 12.434 10.497 0.484 1.00 63.03 108 HIS A O 1
ATOM 882 N N . LEU A 1 109 ? 10.249 10.828 0.044 1.00 61.75 109 LEU A N 1
ATOM 883 C CA . LEU A 1 109 ? 10.229 12.281 0.169 1.00 61.75 109 LEU A CA 1
ATOM 884 C C . LEU A 1 109 ? 9.418 12.746 1.386 1.00 61.75 109 LEU A C 1
ATOM 886 O O . LEU A 1 109 ? 9.522 13.919 1.738 1.00 61.75 109 LEU A O 1
ATOM 890 N N . LYS A 1 110 ? 8.644 11.856 2.037 1.00 70.81 110 LYS A N 1
ATOM 891 C CA . LYS A 1 110 ? 7.968 12.173 3.301 1.00 70.81 110 LYS A CA 1
ATOM 892 C C . LYS A 1 110 ? 9.019 12.477 4.371 1.00 70.81 110 LYS A C 1
ATOM 894 O O . LYS A 1 110 ? 9.953 11.707 4.598 1.00 70.81 110 LYS A O 1
ATOM 899 N N . SER A 1 111 ? 8.878 13.644 4.987 1.00 68.81 111 SER A N 1
ATOM 900 C CA . SER A 1 111 ? 9.657 14.068 6.149 1.00 68.81 111 SER A CA 1
ATOM 901 C C . SER A 1 111 ? 8.724 14.193 7.346 1.00 68.81 111 SER A C 1
ATOM 903 O O . SER A 1 111 ? 7.527 14.387 7.164 1.00 68.81 111 SER A O 1
ATOM 905 N N . THR A 1 112 ? 9.269 14.183 8.561 1.00 70.56 112 THR A N 1
ATOM 906 C CA . THR A 1 112 ? 8.469 14.328 9.790 1.00 70.56 112 THR A CA 1
ATOM 907 C C . THR A 1 112 ? 7.621 15.606 9.809 1.00 70.56 112 THR A C 1
ATOM 909 O O . THR A 1 112 ? 6.568 15.633 10.425 1.00 70.56 112 THR A O 1
ATOM 912 N N . ILE A 1 113 ? 8.053 16.664 9.108 1.00 71.62 113 ILE A N 1
ATOM 913 C CA . ILE A 1 113 ? 7.283 17.910 8.968 1.00 71.62 113 ILE A CA 1
ATOM 914 C C . ILE A 1 113 ? 6.019 17.680 8.130 1.00 71.62 113 ILE A C 1
ATOM 916 O O . ILE A 1 113 ? 4.965 18.203 8.471 1.00 71.62 113 ILE A O 1
ATOM 920 N N . HIS A 1 114 ? 6.108 16.881 7.063 1.00 77.19 114 HIS A N 1
ATOM 921 C CA . HIS A 1 114 ? 4.940 16.539 6.248 1.00 77.19 114 HIS A CA 1
ATOM 922 C C . HIS A 1 114 ? 3.946 15.699 7.051 1.00 77.19 114 HIS A C 1
ATOM 924 O O . HIS A 1 114 ? 2.746 15.911 6.934 1.00 77.19 114 HIS A O 1
ATOM 930 N N . ASP A 1 115 ? 4.437 14.794 7.898 1.00 81.38 115 ASP A N 1
ATOM 931 C CA . ASP A 1 115 ? 3.576 13.960 8.737 1.00 81.38 115 ASP A CA 1
ATOM 932 C C . ASP A 1 115 ? 2.844 14.791 9.807 1.00 81.38 115 ASP A C 1
ATOM 934 O O . ASP A 1 115 ? 1.645 14.609 10.022 1.00 81.38 115 ASP A O 1
ATOM 938 N N . ASP A 1 116 ? 3.523 15.765 10.425 1.00 85.69 116 ASP A N 1
ATOM 939 C CA . ASP A 1 116 ? 2.896 16.711 11.358 1.00 85.69 116 ASP A CA 1
ATOM 940 C C . ASP A 1 116 ? 1.826 17.578 10.664 1.00 85.69 116 ASP A C 1
ATOM 942 O O . ASP A 1 116 ? 0.755 17.829 11.230 1.00 85.69 116 ASP A O 1
ATOM 946 N N . GLU A 1 117 ? 2.088 18.020 9.429 1.00 87.00 117 GLU A N 1
ATOM 947 C CA . GLU A 1 117 ? 1.130 18.767 8.605 1.00 87.00 117 GLU A CA 1
ATOM 948 C C . GLU A 1 117 ? -0.076 17.902 8.208 1.00 87.00 117 GLU A C 1
ATOM 950 O O . GLU A 1 117 ? -1.219 18.325 8.402 1.00 87.00 117 GLU A O 1
ATOM 955 N N . GLU A 1 118 ? 0.152 16.679 7.724 1.00 89.56 118 GLU A N 1
ATOM 956 C CA . GLU A 1 118 ? -0.896 15.709 7.388 1.00 89.56 118 GLU A CA 1
ATOM 957 C C . GLU A 1 118 ? -1.770 15.396 8.607 1.00 89.56 118 GLU A C 1
ATOM 959 O O . GLU A 1 118 ? -2.999 15.448 8.512 1.00 89.56 118 GLU A O 1
ATOM 964 N N . LYS A 1 119 ? -1.162 15.162 9.776 1.00 92.38 119 LYS A N 1
ATOM 965 C CA . LYS A 1 119 ? -1.884 14.913 11.030 1.00 92.38 119 LYS A CA 1
ATOM 966 C C . LYS A 1 119 ? -2.726 16.112 11.452 1.00 92.38 119 LYS A C 1
ATOM 968 O O . LYS A 1 119 ? -3.887 15.951 11.841 1.00 92.38 119 LYS A O 1
ATOM 973 N N . ALA A 1 120 ? -2.173 17.322 11.371 1.00 92.88 120 ALA A N 1
ATOM 974 C CA . ALA A 1 120 ? -2.916 18.539 11.683 1.00 92.88 120 ALA A CA 1
ATOM 975 C C . ALA A 1 120 ? -4.115 18.716 10.739 1.00 92.88 120 ALA A C 1
ATOM 977 O O . ALA A 1 120 ? -5.222 19.006 11.201 1.00 92.88 120 ALA A O 1
ATOM 978 N N . VAL A 1 121 ? -3.915 18.483 9.439 1.00 94.31 121 VAL A N 1
ATOM 979 C CA . VAL A 1 121 ? -4.980 18.495 8.428 1.00 94.31 121 VAL A CA 1
ATOM 980 C C . VAL A 1 121 ? -6.030 17.432 8.733 1.00 94.31 121 VAL A C 1
ATOM 982 O O . VAL A 1 121 ? -7.221 17.740 8.665 1.00 94.31 121 VAL A O 1
ATOM 985 N N . PHE A 1 122 ? -5.619 16.226 9.130 1.00 95.50 122 PHE A N 1
ATOM 986 C CA . PHE A 1 122 ? -6.525 15.150 9.520 1.00 95.50 122 PHE A CA 1
ATOM 987 C C . PHE A 1 122 ? -7.475 15.611 10.623 1.00 95.50 122 PHE A C 1
ATOM 989 O O . PHE A 1 122 ? -8.696 15.593 10.457 1.00 95.50 122 PHE A O 1
ATOM 996 N N . ILE A 1 123 ? -6.912 16.059 11.744 1.00 93.81 123 ILE A N 1
ATOM 997 C CA . ILE A 1 123 ? -7.678 16.417 12.941 1.00 93.81 123 ILE A CA 1
ATOM 998 C C . ILE A 1 123 ? -8.607 17.601 12.651 1.00 93.81 123 ILE A C 1
ATOM 1000 O O . ILE A 1 123 ? -9.775 17.582 13.039 1.00 93.81 123 ILE A O 1
ATOM 1004 N N . GLN A 1 124 ? -8.119 18.619 11.937 1.00 95.56 124 GLN A N 1
ATOM 1005 C CA . GLN A 1 124 ? -8.906 19.812 11.612 1.00 95.56 124 GLN A CA 1
ATOM 1006 C C . GLN A 1 124 ? -10.086 19.516 10.679 1.00 95.56 124 GLN A C 1
ATOM 1008 O O . GLN A 1 124 ? -11.113 20.189 10.768 1.00 95.56 124 GLN A O 1
ATOM 1013 N N . ASN A 1 125 ? -9.957 18.510 9.810 1.00 96.31 125 ASN A N 1
ATOM 1014 C CA . ASN A 1 125 ? -10.941 18.212 8.771 1.00 96.31 125 ASN A CA 1
ATOM 1015 C C . ASN A 1 125 ? -11.744 16.934 9.030 1.00 96.31 125 ASN A C 1
ATOM 1017 O O . ASN A 1 125 ? -12.556 16.566 8.188 1.00 96.31 125 ASN A O 1
ATOM 1021 N N . LEU A 1 126 ? -11.616 16.283 10.193 1.00 96.06 126 LEU A N 1
ATOM 1022 C CA . LEU A 1 126 ? -12.312 15.021 10.481 1.00 96.06 126 LEU A CA 1
ATOM 1023 C C . LEU A 1 126 ? -13.832 15.097 10.245 1.00 96.06 126 LEU A C 1
ATOM 1025 O O . LEU A 1 126 ? -14.409 14.205 9.629 1.00 96.06 126 LEU A O 1
ATOM 1029 N N . LYS A 1 127 ? -14.492 16.180 10.677 1.00 95.75 127 LYS A N 1
ATOM 1030 C CA . LYS A 1 127 ? -15.936 16.376 10.437 1.00 95.75 127 LYS A CA 1
ATOM 1031 C C . LYS A 1 127 ? -16.272 16.678 8.975 1.00 95.75 127 LYS A C 1
ATOM 1033 O O . LYS A 1 127 ? -17.409 16.478 8.572 1.00 95.75 127 LYS A O 1
ATOM 1038 N N . ALA A 1 128 ? -15.316 17.157 8.186 1.00 96.19 128 ALA A N 1
ATOM 1039 C CA . ALA A 1 128 ? -15.497 17.362 6.754 1.00 96.19 128 ALA A CA 1
ATOM 1040 C C . ALA A 1 128 ? -15.276 16.055 5.970 1.00 96.19 128 ALA A C 1
ATOM 1042 O O . ALA A 1 128 ? -16.023 15.766 5.038 1.00 96.19 128 ALA A O 1
ATOM 1043 N N . PHE A 1 129 ? -14.305 15.238 6.390 1.00 96.94 129 PHE A N 1
ATOM 1044 C CA . PHE A 1 129 ? -14.037 13.908 5.839 1.00 96.94 129 PHE A CA 1
ATOM 1045 C C . PHE A 1 129 ? -15.138 12.901 6.176 1.00 96.94 129 PHE A C 1
ATOM 1047 O O . PHE A 1 129 ? -15.465 12.046 5.356 1.00 96.94 129 PHE A O 1
ATOM 1054 N N . TYR A 1 130 ? -15.733 13.012 7.364 1.00 96.75 130 TYR A N 1
ATOM 1055 C CA . TYR A 1 130 ? -16.830 12.154 7.790 1.00 96.75 130 TYR A CA 1
ATOM 1056 C C . TYR A 1 130 ? -17.908 12.957 8.544 1.00 96.75 130 TYR A C 1
ATOM 1058 O O . TYR A 1 130 ? -17.886 13.027 9.777 1.00 96.75 130 TYR A O 1
ATOM 1066 N N . PRO A 1 131 ? -18.864 13.579 7.822 1.00 93.56 131 PRO A N 1
ATOM 1067 C CA . PRO A 1 131 ? -19.893 14.445 8.414 1.00 93.56 131 PRO A CA 1
ATOM 1068 C C . PRO A 1 131 ? -20.756 13.771 9.484 1.00 93.56 131 PRO A C 1
ATOM 1070 O O . PRO A 1 131 ? -21.051 14.380 10.512 1.00 93.56 131 PRO A O 1
ATOM 1073 N N . ASP A 1 132 ? -21.083 12.493 9.287 1.00 91.75 132 ASP A N 1
ATOM 1074 C CA . ASP A 1 132 ? -21.916 11.702 10.201 1.00 91.75 132 ASP A CA 1
ATOM 1075 C C . ASP A 1 132 ? -21.101 10.999 11.306 1.00 91.75 132 ASP A C 1
ATOM 1077 O O . ASP A 1 132 ? -21.560 10.042 11.935 1.00 91.75 132 ASP A O 1
ATOM 1081 N N . CYS A 1 133 ? -19.871 11.458 11.563 1.00 93.00 133 CYS A N 1
ATOM 1082 C CA . CYS A 1 133 ? -18.986 10.873 12.565 1.00 93.00 133 CYS A CA 1
ATOM 1083 C C . CYS A 1 133 ? -19.558 11.018 13.985 1.00 93.00 133 CYS A C 1
ATOM 1085 O O . CYS A 1 133 ? -19.573 12.118 14.559 1.00 93.00 133 CYS A O 1
ATOM 1087 N N . SER A 1 134 ? -19.994 9.892 14.562 1.00 94.00 134 SER A N 1
ATOM 1088 C CA . SER A 1 134 ? -20.439 9.818 15.956 1.00 94.00 134 SER A CA 1
ATOM 1089 C C . SER A 1 134 ? -19.268 10.034 16.929 1.00 94.00 134 SER A C 1
ATOM 1091 O O . SER A 1 134 ? -18.118 9.778 16.564 1.00 94.00 134 SER A O 1
ATOM 1093 N N . PRO A 1 135 ? -19.528 10.453 18.182 1.00 95.06 135 PRO A N 1
ATOM 1094 C CA . PRO A 1 135 ? -18.479 10.595 19.194 1.00 95.06 135 PRO A CA 1
ATOM 1095 C C . PRO A 1 135 ? -17.671 9.308 19.424 1.00 95.06 135 PRO A C 1
ATOM 1097 O O . PRO A 1 135 ? -16.462 9.358 19.630 1.00 95.06 135 PRO A O 1
ATOM 1100 N N . GLU A 1 136 ? -18.317 8.144 19.358 1.00 94.25 136 GLU A N 1
ATOM 1101 C CA . GLU A 1 136 ? -17.658 6.846 19.520 1.00 94.25 136 GLU A CA 1
ATOM 1102 C C . GLU A 1 136 ? -16.724 6.539 18.348 1.00 94.25 136 GLU A C 1
ATOM 1104 O O . GLU A 1 136 ? -15.605 6.071 18.562 1.00 94.25 136 GLU A O 1
ATOM 1109 N N . MET A 1 137 ? -17.151 6.823 17.113 1.00 95.06 137 MET A N 1
ATOM 1110 C CA . MET A 1 137 ? -16.295 6.626 15.944 1.00 95.06 137 MET A CA 1
ATOM 1111 C C . MET A 1 137 ? -15.133 7.618 15.925 1.00 95.06 137 MET A C 1
ATOM 1113 O O . MET A 1 137 ? -14.021 7.246 15.570 1.00 95.06 137 MET A O 1
ATOM 1117 N N . GLU A 1 138 ? -15.362 8.856 16.358 1.00 95.94 138 GLU A N 1
ATOM 1118 C CA . GLU A 1 138 ? -14.312 9.864 16.504 1.00 95.94 138 GLU A CA 1
ATOM 1119 C C . GLU A 1 138 ? -13.211 9.399 17.465 1.00 95.94 138 GLU A C 1
ATOM 1121 O O . GLU A 1 138 ? -12.031 9.548 17.157 1.00 95.94 138 GLU A O 1
ATOM 1126 N N . ILE A 1 139 ? -13.567 8.753 18.581 1.00 96.25 139 ILE A N 1
ATOM 1127 C CA . ILE A 1 139 ? -12.586 8.147 19.496 1.00 96.25 139 ILE A CA 1
ATOM 1128 C C . ILE A 1 139 ? -11.762 7.067 18.784 1.00 96.25 139 ILE A C 1
ATOM 1130 O O . ILE A 1 139 ? -10.541 7.039 18.929 1.00 96.25 139 ILE A O 1
ATOM 1134 N N . ILE A 1 140 ? -12.402 6.189 18.007 1.00 96.88 140 ILE A N 1
ATOM 1135 C CA . ILE A 1 140 ? -11.706 5.110 17.288 1.00 96.88 140 ILE A CA 1
ATOM 1136 C C . ILE A 1 140 ? -10.786 5.678 16.201 1.00 96.88 140 ILE A C 1
ATOM 1138 O O . ILE A 1 140 ? -9.643 5.241 16.087 1.00 96.88 140 ILE A O 1
ATOM 1142 N N . ILE A 1 141 ? -11.251 6.665 15.431 1.00 97.12 141 ILE A N 1
ATOM 1143 C CA . ILE A 1 141 ? -10.443 7.329 14.400 1.00 97.12 141 ILE A CA 1
ATOM 1144 C C . ILE A 1 141 ? -9.248 8.035 15.041 1.00 97.12 141 ILE A C 1
ATOM 1146 O O . ILE A 1 141 ? -8.128 7.864 14.573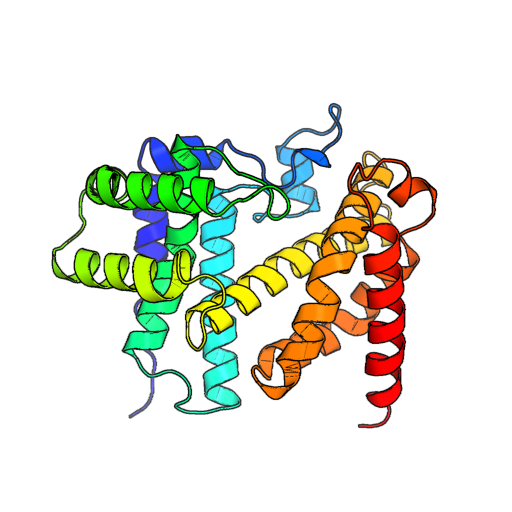 1.00 97.12 141 ILE A O 1
ATOM 1150 N N . ASN A 1 142 ? -9.441 8.756 16.147 1.00 95.88 142 ASN A N 1
ATOM 1151 C CA . ASN A 1 142 ? -8.334 9.400 16.856 1.00 95.88 142 ASN A CA 1
ATOM 1152 C C . ASN A 1 142 ? -7.318 8.374 17.383 1.00 95.88 142 ASN A C 1
ATOM 1154 O O . ASN A 1 142 ? -6.116 8.601 17.280 1.00 95.88 142 ASN A O 1
ATOM 1158 N N . ARG A 1 143 ? -7.770 7.213 17.877 1.00 96.31 143 ARG A N 1
ATOM 1159 C CA . ARG A 1 143 ? -6.862 6.108 18.224 1.00 96.31 143 ARG A CA 1
ATOM 1160 C C . ARG A 1 143 ? -6.101 5.587 17.007 1.00 96.31 143 ARG A C 1
ATOM 1162 O O . ARG A 1 143 ? -4.899 5.397 17.102 1.00 96.31 143 ARG A O 1
ATOM 1169 N N . ALA A 1 144 ? -6.755 5.403 15.861 1.00 97.06 144 ALA A N 1
ATOM 1170 C CA . ALA A 1 144 ? -6.083 5.002 14.623 1.00 97.06 144 ALA A CA 1
ATOM 1171 C C . ALA A 1 144 ? -5.026 6.027 14.174 1.00 97.06 144 ALA A C 1
ATOM 1173 O O . ALA A 1 144 ? -3.923 5.643 13.787 1.00 97.06 144 ALA A O 1
ATOM 1174 N N . VAL A 1 145 ? -5.329 7.323 14.279 1.00 95.00 145 VAL A N 1
ATOM 1175 C CA . VAL A 1 145 ? -4.399 8.423 13.978 1.00 95.00 145 VAL A CA 1
ATOM 1176 C C . VAL A 1 145 ? -3.158 8.361 14.876 1.00 95.00 145 VAL A C 1
ATOM 1178 O O . VAL A 1 145 ? -2.040 8.444 14.370 1.00 95.00 145 VAL A O 1
ATOM 1181 N N . GLU A 1 146 ? -3.340 8.176 16.185 1.00 93.69 146 GLU A N 1
ATOM 1182 C CA . GLU A 1 146 ? -2.246 8.195 17.170 1.00 93.69 146 GLU A CA 1
ATOM 1183 C C . GLU A 1 146 ? -1.458 6.880 17.264 1.00 93.69 146 GLU A C 1
ATOM 1185 O O . GLU A 1 146 ? -0.242 6.906 17.417 1.00 93.69 146 GLU A O 1
ATOM 1190 N N . GLU A 1 147 ? -2.131 5.729 17.199 1.00 95.19 147 GLU A N 1
ATOM 1191 C CA . GLU A 1 147 ? -1.530 4.408 17.443 1.00 95.19 147 GLU A CA 1
ATOM 1192 C C . GLU A 1 147 ? -1.041 3.725 16.156 1.00 95.19 147 GLU A C 1
ATOM 1194 O O . GLU A 1 147 ? -0.282 2.756 16.234 1.00 95.19 147 GLU A O 1
ATOM 1199 N N . VAL A 1 148 ? -1.489 4.185 14.979 1.00 95.56 148 VAL A N 1
ATOM 1200 C CA . VAL A 1 148 ? -1.217 3.516 13.697 1.00 95.56 148 VAL A CA 1
ATOM 1201 C C . VAL A 1 148 ? -0.687 4.470 12.632 1.00 95.56 148 VAL A C 1
ATOM 1203 O O . VAL A 1 148 ? 0.421 4.257 12.150 1.00 95.56 148 VAL A O 1
ATOM 1206 N N . ILE A 1 149 ? -1.458 5.493 12.250 1.00 93.94 149 ILE A N 1
ATOM 1207 C CA . ILE A 1 149 ? -1.184 6.296 11.043 1.00 93.94 149 ILE A CA 1
ATOM 1208 C C . ILE A 1 149 ? 0.089 7.137 11.211 1.00 93.94 149 ILE A C 1
ATOM 1210 O O . ILE A 1 149 ? 0.962 7.090 10.349 1.00 93.94 149 ILE A O 1
ATOM 1214 N N . TYR A 1 150 ? 0.226 7.846 12.338 1.00 90.81 150 TYR A N 1
ATOM 1215 C CA . TYR A 1 150 ? 1.367 8.739 12.610 1.00 90.81 150 TYR A CA 1
ATOM 1216 C C . TYR A 1 150 ? 2.297 8.226 13.720 1.00 90.81 150 TYR A C 1
ATOM 1218 O O . TYR A 1 150 ? 3.092 8.973 14.291 1.00 90.81 150 TYR A O 1
ATOM 1226 N N . ALA A 1 151 ? 2.217 6.934 14.041 1.00 88.81 151 ALA A N 1
ATOM 1227 C CA . ALA A 1 151 ? 3.104 6.272 14.994 1.00 88.81 151 ALA A CA 1
ATOM 1228 C C . ALA A 1 151 ? 4.408 5.818 14.303 1.00 88.81 151 ALA A C 1
ATOM 1230 O O . ALA A 1 151 ? 4.644 4.623 14.101 1.00 88.81 151 ALA A O 1
ATOM 1231 N N . HIS A 1 152 ? 5.249 6.780 13.903 1.00 69.50 152 HIS A N 1
ATOM 1232 C CA . HIS A 1 152 ? 6.535 6.514 13.241 1.00 69.50 152 HIS A CA 1
ATOM 1233 C C . HIS A 1 152 ? 7.440 5.610 14.087 1.00 69.50 152 HIS A C 1
ATOM 1235 O O . HIS A 1 152 ? 7.506 5.757 15.305 1.00 69.50 152 HIS A O 1
ATOM 1241 N N . ASP A 1 153 ? 8.119 4.660 13.435 1.00 67.06 153 ASP A N 1
ATOM 1242 C CA . ASP A 1 153 ? 8.940 3.617 14.074 1.00 67.06 153 ASP A CA 1
ATOM 1243 C C . ASP A 1 153 ? 8.198 2.785 15.143 1.00 67.06 153 ASP A C 1
ATOM 1245 O O . ASP A 1 153 ? 8.818 2.106 15.963 1.00 67.06 153 ASP A O 1
ATOM 1249 N N . GLY A 1 154 ? 6.861 2.832 15.134 1.00 70.56 154 GLY A N 1
ATOM 1250 C CA . GLY A 1 154 ? 6.024 2.256 16.173 1.00 70.56 154 GLY A CA 1
ATOM 1251 C C . GLY A 1 154 ? 6.077 0.732 16.218 1.00 70.56 154 GLY A C 1
ATOM 1252 O O . GLY A 1 154 ? 6.153 0.044 15.198 1.00 70.56 154 GLY A O 1
ATOM 1253 N N . GLU A 1 155 ? 5.991 0.195 17.430 1.00 86.12 155 GLU A N 1
ATOM 1254 C CA . GLU A 1 155 ? 5.753 -1.222 17.691 1.00 86.12 155 GLU A CA 1
ATOM 1255 C C . GLU A 1 155 ? 4.245 -1.542 17.599 1.00 86.12 155 GLU A C 1
ATOM 1257 O O . GLU A 1 155 ? 3.402 -0.654 17.461 1.00 86.12 155 GLU A O 1
ATOM 1262 N N . GLY A 1 156 ? 3.869 -2.821 17.663 1.00 92.56 156 GLY A N 1
ATOM 1263 C CA . GLY A 1 156 ? 2.457 -3.216 17.730 1.00 92.56 156 GLY A CA 1
ATOM 1264 C C . GLY A 1 156 ? 1.656 -2.894 16.459 1.00 92.56 156 GLY A C 1
ATOM 1265 O O . GLY A 1 156 ? 1.989 -3.379 15.375 1.00 92.56 156 GLY A O 1
ATOM 1266 N N . LEU A 1 157 ? 0.566 -2.123 16.593 1.00 96.12 157 LEU A N 1
ATOM 1267 C CA . LEU A 1 157 ? -0.402 -1.883 15.509 1.00 96.12 157 LEU A CA 1
ATOM 1268 C C . LEU A 1 157 ? 0.188 -1.073 14.352 1.00 96.12 157 LEU A C 1
ATOM 1270 O O . LEU A 1 157 ? -0.014 -1.445 13.197 1.00 96.12 157 LEU A O 1
ATOM 1274 N N . ALA A 1 158 ? 0.976 -0.036 14.641 1.00 95.69 158 ALA A N 1
ATOM 1275 C CA . ALA A 1 158 ? 1.695 0.729 13.623 1.00 95.69 158 ALA A CA 1
ATOM 1276 C C . ALA A 1 158 ? 2.591 -0.173 12.763 1.00 95.69 158 ALA A C 1
ATOM 1278 O O . ALA A 1 158 ? 2.568 -0.108 11.531 1.00 95.69 158 ALA A O 1
ATOM 1279 N N . ARG A 1 159 ? 3.326 -1.091 13.404 1.00 95.81 159 ARG A N 1
ATOM 1280 C CA . ARG A 1 159 ? 4.185 -2.055 12.708 1.00 95.81 159 ARG A CA 1
ATOM 1281 C C . ARG A 1 159 ? 3.381 -3.012 11.838 1.00 95.81 159 ARG A C 1
ATOM 1283 O O . ARG A 1 159 ? 3.755 -3.244 10.690 1.00 95.81 159 ARG A O 1
ATOM 1290 N N . ALA A 1 160 ? 2.279 -3.543 12.364 1.00 97.12 160 ALA A N 1
ATOM 1291 C CA . ALA A 1 160 ? 1.383 -4.418 11.615 1.00 97.12 160 ALA A CA 1
ATOM 1292 C C . ALA A 1 160 ? 0.790 -3.707 10.387 1.00 97.12 160 ALA A C 1
ATOM 1294 O O . ALA A 1 160 ? 0.769 -4.275 9.296 1.00 97.12 160 ALA A O 1
ATOM 1295 N N . PHE A 1 161 ? 0.373 -2.448 10.529 1.00 97.25 161 PHE A N 1
ATOM 1296 C CA . PHE A 1 161 ? -0.135 -1.662 9.409 1.00 97.25 161 PHE A CA 1
ATOM 1297 C C . PHE A 1 161 ? 0.953 -1.344 8.378 1.00 97.25 161 PHE A C 1
ATOM 1299 O O . PHE A 1 161 ? 0.730 -1.508 7.181 1.00 97.25 161 PHE A O 1
ATOM 1306 N N . ASN A 1 162 ? 2.174 -1.026 8.820 1.00 95.44 162 ASN A N 1
ATOM 1307 C CA . ASN A 1 162 ? 3.319 -0.855 7.924 1.00 95.44 162 ASN A CA 1
ATOM 1308 C C . ASN A 1 162 ? 3.581 -2.117 7.082 1.00 95.44 162 ASN A C 1
ATOM 1310 O O . ASN A 1 162 ? 3.871 -2.025 5.890 1.00 95.44 162 ASN A O 1
ATOM 1314 N N . VAL A 1 163 ? 3.446 -3.305 7.680 1.00 96.81 163 VAL A N 1
ATOM 1315 C CA . VAL A 1 163 ? 3.549 -4.584 6.960 1.00 96.81 163 VAL A CA 1
ATOM 1316 C C . VAL A 1 163 ? 2.470 -4.700 5.883 1.00 96.81 163 VAL A C 1
ATOM 1318 O O . VAL A 1 163 ? 2.781 -5.070 4.749 1.00 96.81 163 VAL A O 1
ATOM 1321 N N . ILE A 1 164 ? 1.221 -4.376 6.222 1.00 97.69 164 ILE A N 1
ATOM 1322 C CA . ILE A 1 164 ? 0.081 -4.421 5.297 1.00 97.69 164 ILE A CA 1
ATOM 1323 C C . ILE A 1 164 ? 0.314 -3.485 4.104 1.00 97.69 164 ILE A C 1
ATOM 1325 O O . ILE A 1 164 ? 0.176 -3.913 2.955 1.00 97.69 164 ILE A O 1
ATOM 1329 N N . GLU A 1 165 ? 0.763 -2.258 4.360 1.00 96.19 165 GLU A N 1
ATOM 1330 C CA . GLU A 1 165 ? 1.106 -1.288 3.318 1.00 96.19 165 GLU A CA 1
ATOM 1331 C C . GLU A 1 165 ? 2.227 -1.812 2.411 1.00 96.19 165 GLU A C 1
ATOM 1333 O O . GLU A 1 165 ? 2.090 -1.836 1.186 1.00 96.19 165 GLU A O 1
ATOM 1338 N N . ARG A 1 166 ? 3.310 -2.356 2.984 1.00 96.62 166 ARG A N 1
ATOM 1339 C CA . ARG A 1 166 ? 4.405 -2.971 2.204 1.00 96.62 166 ARG A CA 1
ATOM 1340 C C . ARG A 1 166 ? 3.925 -4.123 1.321 1.00 96.62 166 ARG A C 1
ATOM 1342 O O . ARG A 1 166 ? 4.415 -4.269 0.200 1.00 96.62 166 ARG A O 1
ATOM 1349 N N . VAL A 1 167 ? 2.976 -4.932 1.793 1.00 98.06 167 VAL A N 1
ATOM 1350 C CA . VAL A 1 167 ? 2.329 -5.965 0.969 1.00 98.06 167 VAL A CA 1
ATOM 1351 C C . VAL A 1 167 ? 1.563 -5.326 -0.193 1.00 98.06 167 VAL A C 1
ATOM 1353 O O . VAL A 1 167 ? 1.669 -5.821 -1.316 1.00 98.06 167 VAL A O 1
ATOM 1356 N N . GLY A 1 168 ? 0.857 -4.213 0.035 1.00 97.06 168 GLY A N 1
ATOM 1357 C CA . GLY A 1 168 ? 0.214 -3.406 -1.009 1.00 97.06 168 GLY A CA 1
ATOM 1358 C C . GLY A 1 168 ? 1.194 -2.948 -2.094 1.00 97.06 168 GLY A C 1
ATOM 1359 O O . GLY A 1 168 ? 1.002 -3.268 -3.271 1.00 97.06 168 GLY A O 1
ATOM 1360 N N . TYR A 1 169 ? 2.305 -2.323 -1.692 1.00 96.75 169 TYR A N 1
ATOM 1361 C CA . TYR A 1 169 ? 3.392 -1.908 -2.588 1.00 96.75 169 TYR A CA 1
ATOM 1362 C C . TYR A 1 169 ? 3.926 -3.073 -3.441 1.00 96.75 169 TYR A C 1
ATOM 1364 O O . TYR A 1 169 ? 3.999 -2.982 -4.671 1.00 96.75 169 TYR A O 1
ATOM 1372 N N . VAL A 1 170 ? 4.259 -4.205 -2.807 1.00 98.06 170 VAL A N 1
ATOM 1373 C CA . VAL A 1 170 ? 4.758 -5.395 -3.519 1.00 98.06 170 VAL A CA 1
ATOM 1374 C C . VAL A 1 170 ? 3.696 -5.964 -4.452 1.00 98.06 170 VAL A C 1
ATOM 1376 O O . VAL A 1 170 ? 4.019 -6.352 -5.569 1.00 98.06 170 VAL A O 1
ATOM 1379 N N . ARG A 1 171 ? 2.424 -5.992 -4.052 1.00 98.06 171 ARG A N 1
ATOM 1380 C CA . ARG A 1 171 ? 1.331 -6.494 -4.894 1.00 98.06 171 ARG A CA 1
ATOM 1381 C C . ARG A 1 171 ? 1.194 -5.695 -6.189 1.00 98.06 171 ARG A C 1
ATOM 1383 O O . ARG A 1 171 ? 0.961 -6.287 -7.245 1.00 98.06 171 ARG A O 1
ATOM 1390 N N . THR A 1 172 ? 1.345 -4.376 -6.127 1.00 97.94 172 THR A N 1
ATOM 1391 C CA . THR A 1 172 ? 1.304 -3.515 -7.318 1.00 97.94 172 THR A CA 1
ATOM 1392 C C . THR A 1 172 ? 2.509 -3.757 -8.225 1.00 97.94 172 THR A C 1
ATOM 1394 O O . THR A 1 172 ? 2.333 -3.930 -9.432 1.00 97.94 172 THR A O 1
ATOM 1397 N N . ALA A 1 173 ? 3.707 -3.916 -7.656 1.00 98.12 173 ALA A N 1
ATOM 1398 C CA . ALA A 1 173 ? 4.891 -4.324 -8.414 1.00 98.12 173 ALA A CA 1
ATOM 1399 C C . ALA A 1 173 ? 4.736 -5.711 -9.060 1.00 98.12 173 ALA A C 1
ATOM 1401 O O . ALA A 1 173 ? 5.079 -5.896 -10.222 1.00 98.12 173 ALA A O 1
ATOM 1402 N N . LEU A 1 174 ? 4.143 -6.682 -8.366 1.00 98.56 174 LEU A N 1
ATOM 1403 C CA . LEU A 1 174 ? 3.893 -8.013 -8.923 1.00 98.56 174 LEU A CA 1
ATOM 1404 C C . LEU A 1 174 ? 2.909 -7.985 -10.092 1.00 98.56 174 LEU A C 1
ATOM 1406 O O . LEU A 1 174 ? 3.094 -8.711 -11.067 1.00 98.56 174 LEU A O 1
ATOM 1410 N N . ARG A 1 175 ? 1.900 -7.111 -10.047 1.00 98.44 175 ARG A N 1
ATOM 1411 C CA . ARG A 1 175 ? 1.045 -6.871 -11.215 1.00 98.44 175 ARG A CA 1
ATOM 1412 C C . ARG A 1 175 ? 1.831 -6.287 -12.379 1.00 98.44 175 ARG A C 1
ATOM 1414 O O . ARG A 1 175 ? 1.662 -6.765 -13.493 1.00 98.44 175 ARG A O 1
ATOM 1421 N N . ALA A 1 176 ? 2.700 -5.309 -12.134 1.00 98.38 176 ALA A N 1
ATOM 1422 C CA . ALA A 1 176 ? 3.576 -4.768 -13.170 1.00 98.38 176 ALA A CA 1
ATOM 1423 C C . ALA A 1 176 ? 4.444 -5.877 -13.798 1.00 98.38 176 ALA A C 1
ATOM 1425 O O . ALA A 1 176 ? 4.465 -6.016 -15.021 1.00 98.38 176 ALA A O 1
ATOM 1426 N N . THR A 1 177 ? 5.058 -6.731 -12.972 1.00 98.56 177 THR A N 1
ATOM 1427 C CA . THR A 1 177 ? 5.820 -7.907 -13.419 1.00 98.56 177 THR A CA 1
ATOM 1428 C C . THR A 1 177 ? 4.982 -8.832 -14.297 1.00 98.56 177 THR A C 1
ATOM 1430 O O . THR A 1 177 ? 5.410 -9.167 -15.399 1.00 98.56 177 THR A O 1
ATOM 1433 N N . ASP A 1 178 ? 3.784 -9.217 -13.847 1.00 98.50 178 ASP A N 1
ATOM 1434 C CA . ASP A 1 178 ? 2.869 -10.076 -14.609 1.00 98.50 178 ASP A CA 1
ATOM 1435 C C . ASP A 1 178 ? 2.585 -9.500 -16.001 1.00 98.50 178 ASP A C 1
ATOM 1437 O O . ASP A 1 178 ? 2.646 -10.216 -17.003 1.00 98.50 178 ASP A O 1
ATOM 1441 N N . LYS A 1 179 ? 2.324 -8.189 -16.083 1.00 98.25 179 LYS A N 1
ATOM 1442 C CA . LYS A 1 179 ? 2.020 -7.538 -17.359 1.00 98.25 179 LYS A CA 1
ATOM 1443 C C . LYS A 1 179 ? 3.203 -7.511 -18.314 1.00 98.25 179 LYS A C 1
ATOM 1445 O O . LYS A 1 179 ? 2.982 -7.698 -19.513 1.00 98.25 179 LYS A O 1
ATOM 1450 N N . VAL A 1 180 ? 4.416 -7.315 -17.802 1.00 97.88 180 VAL A N 1
ATOM 1451 C CA . VAL A 1 180 ? 5.648 -7.336 -18.603 1.00 97.88 180 VAL A CA 1
ATOM 1452 C C . VAL A 1 180 ? 5.971 -8.755 -19.070 1.00 97.88 180 VAL A C 1
ATOM 1454 O O . VAL A 1 180 ? 6.140 -8.965 -20.267 1.00 97.88 180 VAL A O 1
ATOM 1457 N N . VAL A 1 181 ? 5.965 -9.743 -18.169 1.00 97.69 181 VAL A N 1
ATOM 1458 C CA . VAL A 1 181 ? 6.258 -11.154 -18.499 1.00 97.69 181 VAL A CA 1
ATOM 1459 C C . VAL A 1 181 ? 5.328 -11.683 -19.592 1.00 97.69 181 VAL A C 1
ATOM 1461 O O . VAL A 1 181 ? 5.768 -12.398 -20.489 1.00 97.69 181 VAL A O 1
ATOM 1464 N N . HIS A 1 182 ? 4.051 -11.299 -19.555 1.00 97.50 182 HIS A N 1
ATOM 1465 C CA . HIS A 1 182 ? 3.062 -11.722 -20.546 1.00 97.50 182 HIS A CA 1
ATOM 1466 C C . HIS A 1 182 ? 2.932 -10.770 -21.750 1.00 97.50 182 HIS A C 1
ATOM 1468 O O . HIS A 1 182 ? 2.052 -10.973 -22.587 1.00 97.50 182 HIS A O 1
ATOM 1474 N N . GLY A 1 183 ? 3.758 -9.721 -21.849 1.00 96.44 183 GLY A N 1
ATOM 1475 C CA . GLY A 1 183 ? 3.759 -8.790 -22.985 1.00 96.44 183 GLY A CA 1
ATOM 1476 C C . GLY A 1 183 ? 2.475 -7.964 -23.142 1.00 96.44 183 GLY A C 1
ATOM 1477 O O . GLY A 1 183 ? 2.156 -7.507 -24.236 1.00 96.44 183 GLY A O 1
ATOM 1478 N N . THR A 1 184 ? 1.712 -7.769 -22.064 1.00 96.56 184 THR A N 1
ATOM 1479 C CA . THR A 1 184 ? 0.417 -7.052 -22.087 1.00 96.56 184 THR A CA 1
ATOM 1480 C C . THR A 1 184 ? 0.530 -5.559 -21.760 1.00 96.56 184 THR A C 1
ATOM 1482 O O . THR A 1 184 ? -0.487 -4.864 -21.733 1.00 96.56 184 THR A O 1
ATOM 1485 N N . ALA A 1 185 ? 1.752 -5.065 -21.538 1.00 95.38 185 ALA A N 1
ATOM 1486 C CA . ALA A 1 185 ? 2.087 -3.671 -21.233 1.00 95.38 185 ALA A CA 1
ATOM 1487 C C . ALA A 1 185 ? 3.198 -3.114 -22.147 1.00 95.38 185 ALA A C 1
ATOM 1489 O O . ALA A 1 185 ? 4.010 -2.303 -21.711 1.00 95.38 185 ALA A O 1
ATOM 1490 N N . SER A 1 186 ? 3.262 -3.541 -23.414 1.00 94.12 186 SER A N 1
ATOM 1491 C CA . SER A 1 186 ? 4.315 -3.121 -24.360 1.00 94.12 186 SER A CA 1
ATOM 1492 C C . SER A 1 186 ? 4.397 -1.600 -24.567 1.00 94.12 186 SER A C 1
ATOM 1494 O O . SER A 1 186 ? 5.441 -1.073 -24.929 1.00 94.12 186 SER A O 1
ATOM 1496 N N . ASP A 1 187 ? 3.294 -0.885 -24.339 1.00 94.50 187 ASP A N 1
ATOM 1497 C CA . ASP A 1 187 ? 3.183 0.576 -24.397 1.00 94.50 187 ASP A CA 1
ATOM 1498 C C . ASP A 1 187 ? 3.849 1.298 -23.211 1.00 94.50 187 ASP A C 1
ATOM 1500 O O . ASP A 1 187 ? 4.057 2.510 -23.263 1.00 94.50 187 ASP A O 1
ATOM 1504 N N . CYS A 1 188 ? 4.183 0.575 -22.139 1.00 95.62 188 CYS A N 1
ATOM 1505 C CA . CYS A 1 188 ? 4.739 1.138 -20.907 1.00 95.62 188 CYS A CA 1
ATOM 1506 C C . CYS A 1 188 ? 5.705 0.201 -20.168 1.00 95.62 188 CYS A C 1
ATOM 1508 O O . CYS A 1 188 ? 5.922 0.347 -18.966 1.00 95.62 188 CYS A O 1
ATOM 1510 N N . GLU A 1 189 ? 6.317 -0.745 -20.878 1.00 96.12 189 GLU A N 1
ATOM 1511 C CA . GLU A 1 189 ? 7.155 -1.792 -20.291 1.00 96.12 189 GLU A CA 1
ATOM 1512 C C . GLU A 1 189 ? 8.325 -1.227 -19.471 1.00 96.12 189 GLU A C 1
ATOM 1514 O O . GLU A 1 189 ? 8.504 -1.608 -18.316 1.00 96.12 189 GLU A O 1
ATOM 1519 N N . SER A 1 190 ? 9.074 -0.261 -20.016 1.00 94.75 190 SER A N 1
ATOM 1520 C CA . SER A 1 190 ? 10.204 0.370 -19.312 1.00 94.75 190 SER A CA 1
ATOM 1521 C C . SER A 1 190 ? 9.768 1.024 -17.989 1.00 94.75 190 SER A C 1
ATOM 1523 O O . SER A 1 190 ? 10.408 0.839 -16.954 1.00 94.75 190 SER A O 1
ATOM 1525 N N . SER A 1 191 ? 8.614 1.696 -17.983 1.00 94.81 191 SER A N 1
ATOM 1526 C CA . SER A 1 191 ? 8.012 2.276 -16.776 1.00 94.81 191 SER A CA 1
ATOM 1527 C C . SER A 1 191 ? 7.593 1.230 -15.744 1.00 94.81 191 SER A C 1
ATOM 1529 O O . SER A 1 191 ? 7.775 1.435 -14.545 1.00 94.81 191 SER A O 1
ATOM 1531 N N . MET A 1 192 ? 7.054 0.093 -16.188 1.00 96.56 192 MET A N 1
ATOM 1532 C CA . MET A 1 192 ? 6.701 -1.010 -15.290 1.00 96.56 192 MET A CA 1
ATOM 1533 C C . MET A 1 192 ? 7.945 -1.608 -14.631 1.00 96.56 192 MET A C 1
ATOM 1535 O O . MET A 1 192 ? 7.942 -1.853 -13.427 1.00 96.56 192 MET A O 1
ATOM 1539 N N . ARG A 1 193 ? 9.034 -1.780 -15.391 1.00 96.50 193 ARG A N 1
ATOM 1540 C CA . ARG A 1 193 ? 10.320 -2.272 -14.866 1.00 96.50 193 ARG A CA 1
ATOM 1541 C C . ARG A 1 193 ? 10.909 -1.303 -13.833 1.00 96.50 193 ARG A C 1
ATOM 1543 O O . ARG A 1 193 ? 11.418 -1.751 -12.809 1.00 96.50 193 ARG A O 1
ATOM 1550 N N . GLN A 1 194 ? 10.769 0.008 -14.044 1.00 95.00 194 GLN A N 1
ATOM 1551 C CA . GLN A 1 194 ? 11.156 1.035 -13.064 1.00 95.00 194 GLN A CA 1
ATOM 1552 C C . GLN A 1 194 ? 10.341 0.943 -11.767 1.00 95.00 194 GLN A C 1
ATOM 1554 O O . GLN A 1 194 ? 10.925 0.952 -10.685 1.00 95.00 194 GLN A O 1
ATOM 1559 N N . LEU A 1 195 ? 9.013 0.801 -11.866 1.00 95.25 195 LEU A N 1
ATOM 1560 C CA . LEU A 1 195 ? 8.133 0.626 -10.704 1.00 95.25 195 LEU A CA 1
ATOM 1561 C C . LEU A 1 195 ? 8.519 -0.624 -9.902 1.00 95.25 195 LEU A C 1
ATOM 1563 O O . LEU A 1 195 ? 8.631 -0.559 -8.678 1.00 95.25 195 LEU A O 1
ATOM 1567 N N . VAL A 1 196 ? 8.766 -1.749 -10.585 1.00 97.31 196 VAL A N 1
ATOM 1568 C CA . VAL A 1 196 ? 9.233 -2.992 -9.947 1.00 97.31 196 VAL A CA 1
ATOM 1569 C C . VAL A 1 196 ? 10.564 -2.766 -9.233 1.00 97.31 196 VAL A C 1
ATOM 1571 O O . VAL A 1 196 ? 10.695 -3.142 -8.069 1.00 97.31 196 VAL A O 1
ATOM 1574 N N . GLY A 1 197 ? 11.529 -2.127 -9.901 1.00 95.38 197 GLY A N 1
ATOM 1575 C CA . GLY A 1 197 ? 12.841 -1.820 -9.335 1.00 95.38 197 GLY A CA 1
ATOM 1576 C C . GLY A 1 197 ? 12.754 -0.991 -8.058 1.00 95.38 197 GLY A C 1
ATOM 1577 O O . GLY A 1 197 ? 13.356 -1.349 -7.046 1.00 95.38 197 GLY A O 1
ATOM 1578 N N . ASP A 1 198 ? 11.957 0.073 -8.081 1.00 93.38 198 ASP A N 1
ATOM 1579 C CA . ASP A 1 198 ? 11.749 0.937 -6.923 1.00 93.38 198 ASP A CA 1
ATOM 1580 C C . ASP A 1 198 ? 11.101 0.178 -5.757 1.00 93.38 198 ASP A C 1
ATOM 1582 O O . ASP A 1 198 ? 11.691 0.075 -4.677 1.00 93.38 198 ASP A O 1
ATOM 1586 N N . ALA A 1 199 ? 9.955 -0.464 -5.998 1.00 95.25 199 ALA A N 1
ATOM 1587 C CA . ALA A 1 199 ? 9.221 -1.180 -4.961 1.00 95.25 199 ALA A CA 1
ATOM 1588 C C . ALA A 1 199 ? 10.043 -2.331 -4.349 1.00 95.25 199 ALA A C 1
ATOM 1590 O O . ALA A 1 199 ? 10.095 -2.500 -3.125 1.00 95.25 199 ALA A O 1
ATOM 1591 N N . PHE A 1 200 ? 10.723 -3.131 -5.175 1.00 97.25 200 PHE A N 1
ATOM 1592 C CA . PHE A 1 200 ? 11.502 -4.272 -4.684 1.00 97.25 200 PHE A CA 1
ATOM 1593 C C . PHE A 1 200 ? 12.757 -3.844 -3.932 1.00 97.25 200 PHE A C 1
ATOM 1595 O O . PHE A 1 200 ? 13.166 -4.548 -3.007 1.00 97.25 200 PHE A O 1
ATOM 1602 N N . SER A 1 201 ? 13.332 -2.682 -4.262 1.00 94.81 201 SER A N 1
ATOM 1603 C CA . SER A 1 201 ? 14.515 -2.168 -3.566 1.00 94.81 201 SER A CA 1
ATOM 1604 C C . SER A 1 201 ? 14.273 -1.900 -2.077 1.00 94.81 201 SER A C 1
ATOM 1606 O O . SER A 1 201 ? 15.213 -1.935 -1.284 1.00 94.81 201 SER A O 1
ATOM 1608 N N . VAL A 1 202 ? 13.017 -1.681 -1.675 1.00 91.88 202 VAL A N 1
ATOM 1609 C CA . VAL A 1 202 ? 12.650 -1.300 -0.304 1.00 91.88 202 VAL A CA 1
ATOM 1610 C C . VAL A 1 202 ? 11.835 -2.382 0.391 1.00 91.88 202 VAL A C 1
ATOM 1612 O O . VAL A 1 202 ? 12.091 -2.710 1.552 1.00 91.88 202 VAL A O 1
ATOM 1615 N N . HIS A 1 203 ? 10.809 -2.910 -0.275 1.00 96.00 203 HIS A N 1
ATOM 1616 C CA . HIS A 1 203 ? 9.741 -3.610 0.433 1.00 96.00 203 HIS A CA 1
ATOM 1617 C C . HIS A 1 203 ? 10.007 -5.107 0.605 1.00 96.00 203 HIS A C 1
ATOM 1619 O O . HIS A 1 203 ? 9.686 -5.638 1.664 1.00 96.00 203 HIS A O 1
ATOM 1625 N N . ILE A 1 204 ? 10.651 -5.778 -0.358 1.00 97.50 204 ILE A N 1
ATOM 1626 C CA . ILE A 1 204 ? 10.898 -7.231 -0.284 1.00 97.50 204 ILE A CA 1
ATOM 1627 C C . ILE A 1 204 ? 11.789 -7.588 0.914 1.00 97.50 204 ILE A C 1
ATOM 1629 O O . ILE A 1 204 ? 11.401 -8.411 1.740 1.00 97.50 204 ILE A O 1
ATOM 1633 N N . SER A 1 205 ? 12.939 -6.925 1.070 1.00 95.94 205 SER A N 1
ATOM 1634 C CA . SER A 1 205 ? 13.837 -7.153 2.215 1.00 95.94 205 SER A CA 1
ATOM 1635 C C . SER A 1 205 ? 13.194 -6.840 3.556 1.00 95.94 205 SER A C 1
ATOM 1637 O O . SER A 1 205 ? 13.387 -7.584 4.514 1.00 95.94 205 SER A O 1
ATOM 1639 N N . ALA A 1 206 ? 12.407 -5.764 3.622 1.00 95.50 206 ALA A N 1
ATOM 1640 C CA . ALA A 1 206 ? 11.692 -5.411 4.839 1.00 95.50 206 ALA A CA 1
ATOM 1641 C C . ALA A 1 206 ? 10.681 -6.501 5.224 1.00 95.50 206 ALA A C 1
ATOM 1643 O O . ALA A 1 206 ? 10.659 -6.922 6.375 1.00 95.50 206 ALA A O 1
ATOM 1644 N N . LEU A 1 207 ? 9.898 -7.003 4.263 1.00 97.69 207 LEU A N 1
ATOM 1645 C CA . LEU A 1 207 ? 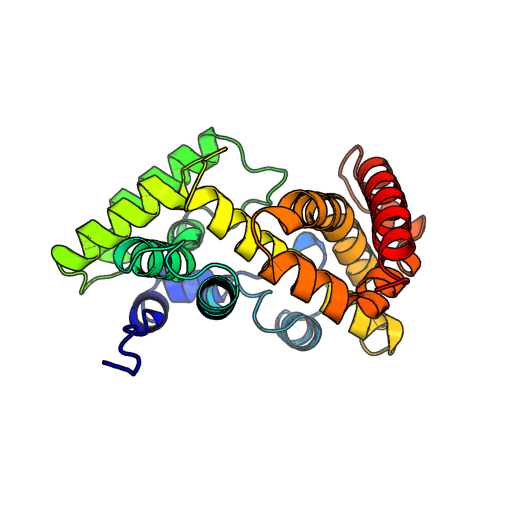8.935 -8.081 4.498 1.00 97.69 207 LEU A CA 1
ATOM 1646 C C . LEU A 1 207 ? 9.619 -9.388 4.920 1.00 97.69 207 LEU A C 1
ATOM 1648 O O . LEU A 1 207 ? 9.144 -10.037 5.848 1.00 97.69 207 LEU A O 1
ATOM 1652 N N . MET A 1 208 ? 10.752 -9.754 4.308 1.00 97.25 208 MET A N 1
ATOM 1653 C CA . MET A 1 208 ? 11.528 -10.929 4.735 1.00 97.25 208 MET A CA 1
ATOM 1654 C C . MET A 1 208 ? 11.984 -10.820 6.194 1.00 97.25 208 MET A C 1
ATOM 1656 O O . MET A 1 208 ? 11.930 -11.801 6.924 1.00 97.25 208 MET A O 1
ATOM 1660 N N . GLY A 1 209 ? 12.380 -9.627 6.647 1.00 95.94 209 GLY A N 1
ATOM 1661 C CA . GLY A 1 209 ? 12.751 -9.390 8.046 1.00 95.94 209 GLY A CA 1
ATOM 1662 C C . GLY A 1 209 ? 11.582 -9.449 9.039 1.00 95.94 209 GLY A C 1
ATOM 1663 O O . GLY A 1 209 ? 11.806 -9.353 10.243 1.00 95.94 209 GLY A O 1
ATOM 1664 N N . LEU A 1 210 ? 10.346 -9.579 8.553 1.00 95.94 210 LEU A N 1
ATOM 1665 C CA . LEU A 1 210 ? 9.115 -9.549 9.345 1.00 95.94 210 LEU A CA 1
ATOM 1666 C C . LEU A 1 210 ? 8.366 -10.892 9.343 1.00 95.94 210 LEU A C 1
ATOM 1668 O O . LEU A 1 210 ? 7.331 -11.002 9.999 1.00 95.94 210 LEU A O 1
ATOM 1672 N N . THR A 1 211 ? 8.876 -11.916 8.649 1.00 96.25 211 THR A N 1
ATOM 1673 C CA . THR A 1 211 ? 8.209 -13.224 8.514 1.00 96.25 211 THR A CA 1
ATOM 1674 C C . THR A 1 211 ? 8.013 -13.928 9.850 1.00 96.25 211 THR A C 1
ATOM 1676 O O . THR A 1 211 ? 6.949 -14.492 10.097 1.00 96.25 211 THR A O 1
ATOM 1679 N N . ASP A 1 212 ? 9.003 -13.835 10.740 1.00 93.94 212 ASP A N 1
ATOM 1680 C CA . ASP A 1 212 ? 8.952 -14.465 12.061 1.00 93.94 212 ASP A CA 1
ATOM 1681 C C . ASP A 1 212 ? 7.928 -13.799 12.981 1.00 93.94 212 ASP A C 1
ATOM 1683 O O . ASP A 1 212 ? 7.422 -14.427 13.905 1.00 93.94 212 ASP A O 1
ATOM 1687 N N . GLU A 1 213 ? 7.617 -12.524 12.768 1.00 95.44 213 GLU A N 1
ATOM 1688 C CA . GLU A 1 213 ? 6.655 -11.784 13.584 1.00 95.44 213 GLU A CA 1
ATOM 1689 C C . GLU A 1 213 ? 5.240 -11.862 13.012 1.00 95.44 213 GLU A C 1
ATOM 1691 O O . GLU A 1 213 ? 4.267 -12.007 13.758 1.00 95.44 213 GLU A O 1
ATOM 1696 N N . PHE A 1 214 ? 5.139 -11.844 11.687 1.00 97.38 214 PHE A N 1
ATOM 1697 C CA . PHE A 1 214 ? 3.887 -11.851 10.952 1.00 97.38 214 PHE A CA 1
ATOM 1698 C C . PHE A 1 214 ? 3.883 -13.011 9.944 1.00 97.38 214 PHE A C 1
ATOM 1700 O O . PHE A 1 214 ? 4.160 -12.800 8.761 1.00 97.38 214 PHE A O 1
ATOM 1707 N N . PRO A 1 215 ? 3.506 -14.236 10.371 1.00 96.62 215 PRO A N 1
ATOM 1708 C CA . PRO A 1 215 ? 3.434 -15.411 9.496 1.00 96.62 215 PRO A CA 1
ATOM 1709 C C . PRO A 1 215 ? 2.663 -15.222 8.172 1.00 96.62 215 PRO A C 1
ATOM 1711 O O . PRO A 1 215 ? 3.078 -15.803 7.165 1.00 96.62 215 PRO A O 1
ATOM 1714 N N . PRO A 1 216 ? 1.597 -14.392 8.089 1.00 97.75 216 PRO A N 1
ATOM 1715 C CA . PRO A 1 216 ? 0.937 -14.119 6.809 1.00 97.75 216 PRO A CA 1
ATOM 1716 C C . PRO A 1 216 ? 1.870 -13.521 5.746 1.00 97.75 216 PRO A C 1
ATOM 1718 O O . PRO A 1 216 ? 1.656 -13.730 4.552 1.00 97.75 216 PRO A O 1
ATOM 1721 N N . VAL A 1 217 ? 2.924 -12.806 6.157 1.00 97.75 217 VAL A N 1
ATOM 1722 C CA . VAL A 1 217 ? 3.945 -12.264 5.248 1.00 97.75 217 VAL A CA 1
ATOM 1723 C C . VAL A 1 217 ? 4.766 -13.380 4.629 1.00 97.75 217 VAL A C 1
ATOM 1725 O O . VAL A 1 217 ? 4.988 -13.372 3.421 1.00 97.75 217 VAL A O 1
ATOM 1728 N N . GLU A 1 218 ? 5.190 -14.357 5.431 1.00 96.56 218 GLU A N 1
ATOM 1729 C CA . GLU A 1 218 ? 5.918 -15.518 4.924 1.00 96.56 218 GLU A CA 1
ATOM 1730 C C . GLU A 1 218 ? 5.086 -16.248 3.871 1.00 96.56 218 GLU A C 1
ATOM 1732 O O . GLU A 1 218 ? 5.555 -16.499 2.759 1.00 96.56 218 GLU A O 1
ATOM 1737 N N . GLN A 1 219 ? 3.826 -16.533 4.204 1.00 96.12 219 GLN A N 1
ATOM 1738 C CA . GLN A 1 219 ? 2.904 -17.196 3.294 1.00 96.12 219 GLN A CA 1
ATOM 1739 C C . GLN A 1 219 ? 2.715 -16.391 2.003 1.00 96.12 219 GLN A C 1
ATOM 1741 O O . GLN A 1 219 ? 2.754 -16.963 0.913 1.00 96.12 219 GLN A O 1
ATOM 1746 N N . TYR A 1 220 ? 2.549 -15.070 2.103 1.00 98.00 220 TYR A N 1
ATOM 1747 C CA . TYR A 1 220 ? 2.447 -14.193 0.941 1.00 98.00 220 TYR A CA 1
ATOM 1748 C C . TYR A 1 220 ? 3.698 -14.269 0.056 1.00 98.00 220 TYR A C 1
ATOM 1750 O O . TYR A 1 220 ? 3.578 -14.533 -1.140 1.00 98.00 220 TYR A O 1
ATOM 1758 N N . LEU A 1 221 ? 4.894 -14.106 0.631 1.00 97.94 221 LEU A N 1
ATOM 1759 C CA . LEU A 1 221 ? 6.159 -14.154 -0.110 1.00 97.94 221 LEU A CA 1
ATOM 1760 C C . LEU A 1 221 ? 6.371 -15.513 -0.792 1.00 97.94 221 LEU A C 1
ATOM 1762 O O . LEU A 1 221 ? 6.764 -15.554 -1.957 1.00 97.94 221 LEU A O 1
ATOM 1766 N N . ARG A 1 222 ? 6.054 -16.622 -0.111 1.00 96.06 222 ARG A N 1
ATOM 1767 C CA . ARG A 1 222 ? 6.127 -17.976 -0.692 1.00 96.06 222 ARG A CA 1
ATOM 1768 C C . ARG A 1 222 ? 5.146 -18.153 -1.846 1.00 96.06 222 ARG A C 1
ATOM 1770 O O . ARG A 1 222 ? 5.535 -18.617 -2.913 1.00 96.06 222 ARG A O 1
ATOM 1777 N N . ASN A 1 223 ? 3.896 -17.735 -1.666 1.00 97.25 223 ASN A N 1
ATOM 1778 C CA . ASN A 1 223 ? 2.867 -17.846 -2.701 1.00 97.25 223 ASN A CA 1
ATOM 1779 C C . ASN A 1 223 ? 3.180 -17.002 -3.943 1.00 97.25 223 ASN A C 1
ATOM 1781 O O . ASN A 1 223 ? 2.697 -17.310 -5.028 1.00 97.25 223 ASN A O 1
ATOM 1785 N N . GLN A 1 224 ? 3.966 -15.936 -3.788 1.00 98.12 224 GLN A N 1
ATOM 1786 C CA . GLN A 1 224 ? 4.390 -15.062 -4.881 1.00 98.12 224 GLN A CA 1
ATOM 1787 C C . GLN A 1 224 ? 5.816 -15.356 -5.368 1.00 98.12 224 GLN A C 1
ATOM 1789 O O . GLN A 1 224 ? 6.354 -14.582 -6.157 1.00 98.12 224 GLN A O 1
ATOM 1794 N N . HIS A 1 225 ? 6.436 -16.458 -4.931 1.00 97.38 225 HIS A N 1
ATOM 1795 C CA . HIS A 1 225 ? 7.860 -16.723 -5.138 1.00 97.38 225 HIS A CA 1
ATOM 1796 C C . HIS A 1 225 ? 8.302 -16.620 -6.606 1.00 97.38 225 HIS A C 1
ATOM 1798 O O . HIS A 1 225 ? 9.294 -15.955 -6.916 1.00 97.38 225 HIS A O 1
ATOM 1804 N N . GLU A 1 226 ? 7.570 -17.267 -7.517 1.00 97.19 226 GLU A N 1
ATOM 1805 C CA . GLU A 1 226 ? 7.895 -17.258 -8.948 1.00 97.19 226 GLU A CA 1
ATOM 1806 C C . GLU A 1 226 ? 7.816 -15.846 -9.532 1.00 97.19 226 GLU A C 1
ATOM 1808 O O . GLU A 1 226 ? 8.722 -15.415 -10.243 1.00 97.19 226 GLU A O 1
ATOM 1813 N N . LEU A 1 227 ? 6.772 -15.097 -9.178 1.00 98.00 227 LEU A N 1
ATOM 1814 C CA . LEU A 1 227 ? 6.534 -13.762 -9.710 1.00 98.00 227 LEU A CA 1
ATOM 1815 C C . LEU A 1 227 ? 7.490 -12.721 -9.106 1.00 98.00 227 LEU A C 1
ATOM 1817 O O . LEU A 1 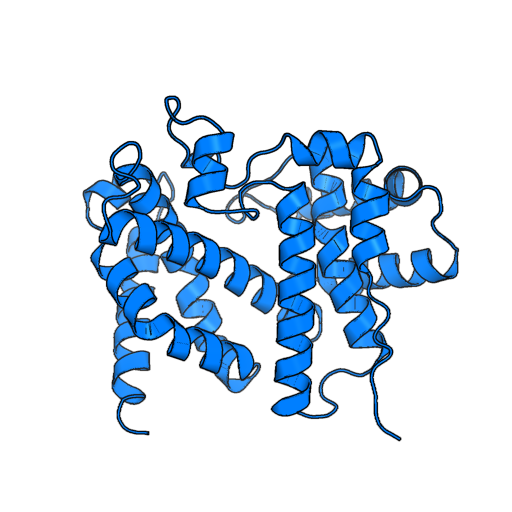227 ? 7.945 -11.831 -9.818 1.00 98.00 227 LEU A O 1
ATOM 1821 N N . ILE A 1 228 ? 7.874 -12.858 -7.832 1.00 98.62 228 ILE A N 1
ATOM 1822 C CA . ILE A 1 228 ? 8.947 -12.052 -7.224 1.00 98.62 228 ILE A CA 1
ATOM 1823 C C . ILE A 1 228 ? 10.274 -12.337 -7.939 1.00 98.62 228 ILE A C 1
ATOM 1825 O O . ILE A 1 228 ? 10.972 -11.409 -8.345 1.00 98.62 228 ILE A O 1
ATOM 1829 N N . SER A 1 229 ? 10.608 -13.610 -8.153 1.00 98.31 229 SER A N 1
ATOM 1830 C CA . SER A 1 229 ? 11.853 -13.996 -8.830 1.00 98.31 229 SER A CA 1
ATOM 1831 C C . SER A 1 229 ? 11.899 -13.489 -10.274 1.00 98.31 229 SER A C 1
ATOM 1833 O O . SER A 1 229 ? 12.916 -12.943 -10.704 1.00 98.31 229 SER A O 1
ATOM 1835 N N . ALA A 1 230 ? 10.783 -13.588 -11.004 1.00 98.19 230 ALA A N 1
ATOM 1836 C CA . ALA A 1 230 ? 10.645 -13.004 -12.334 1.00 98.19 230 ALA A CA 1
ATOM 1837 C C . ALA A 1 230 ? 10.805 -11.478 -12.297 1.00 98.19 230 ALA A C 1
ATOM 1839 O O . ALA A 1 230 ? 11.546 -10.928 -13.10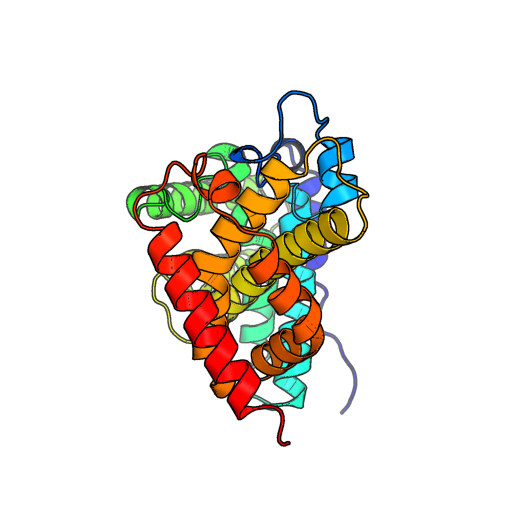6 1.00 98.19 230 ALA A O 1
ATOM 1840 N N . GLY A 1 231 ? 10.184 -10.800 -11.325 1.00 98.19 231 GLY A N 1
ATOM 1841 C CA . GLY A 1 231 ? 10.290 -9.351 -11.150 1.00 98.19 231 GLY A CA 1
ATOM 1842 C C . GLY A 1 231 ? 11.729 -8.887 -10.945 1.00 98.19 231 GLY A C 1
ATOM 1843 O O . GLY A 1 231 ? 12.155 -7.935 -11.590 1.00 98.19 231 GLY A O 1
ATOM 1844 N N . PHE A 1 232 ? 12.517 -9.606 -10.141 1.00 98.25 232 PHE A N 1
ATOM 1845 C CA . PHE A 1 232 ? 13.947 -9.323 -10.017 1.00 98.25 232 PHE A CA 1
ATOM 1846 C C . PHE A 1 232 ? 14.706 -9.489 -11.340 1.00 98.25 232 PHE A C 1
ATOM 1848 O O . PHE A 1 232 ? 15.579 -8.680 -11.645 1.00 98.25 232 PHE A O 1
ATOM 1855 N N . GL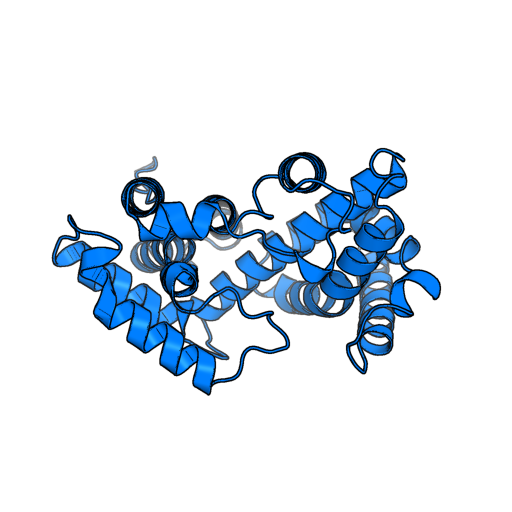Y A 1 233 ? 14.359 -10.505 -12.137 1.00 97.31 233 GLY A N 1
ATOM 1856 C CA . GLY A 1 233 ? 14.945 -10.734 -13.461 1.00 97.31 233 GLY A CA 1
ATOM 1857 C C . GLY A 1 233 ? 14.551 -9.694 -14.515 1.00 97.31 233 GLY A C 1
ATOM 1858 O O . GLY A 1 233 ? 15.248 -9.557 -15.519 1.00 97.31 233 GLY A O 1
ATOM 1859 N N . LEU A 1 234 ? 13.463 -8.946 -14.297 1.00 95.69 234 LEU A N 1
ATOM 1860 C CA . LEU A 1 234 ? 13.032 -7.889 -15.207 1.00 95.69 234 LEU A CA 1
ATOM 1861 C C . LEU A 1 234 ? 13.831 -6.597 -15.053 1.00 95.69 234 LEU A C 1
ATOM 1863 O O . LEU A 1 234 ? 13.855 -5.827 -16.002 1.00 95.69 234 LEU A O 1
ATOM 1867 N N . VAL A 1 235 ? 14.442 -6.294 -13.912 1.00 95.38 235 VAL A N 1
ATOM 1868 C CA . VAL A 1 235 ? 15.043 -4.966 -13.693 1.00 95.38 235 VAL A CA 1
ATOM 1869 C C . VAL A 1 235 ? 16.508 -4.974 -14.131 1.00 95.38 235 VAL A C 1
ATOM 1871 O O . VAL A 1 235 ? 17.366 -5.554 -13.467 1.00 95.38 235 VAL A O 1
ATOM 1874 N N . ASP A 1 236 ? 16.792 -4.324 -15.258 1.00 92.06 236 ASP A N 1
ATOM 1875 C CA . ASP A 1 236 ? 18.129 -4.189 -15.839 1.00 92.06 236 ASP A CA 1
ATOM 1876 C C . ASP A 1 236 ? 18.684 -2.757 -15.703 1.00 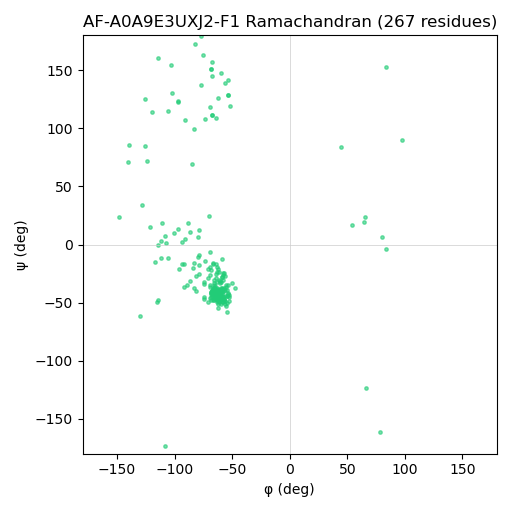92.06 236 ASP A C 1
ATOM 1878 O O . ASP A 1 236 ? 18.107 -1.894 -15.040 1.00 92.06 236 ASP A O 1
ATOM 1882 N N . GLU A 1 237 ? 19.840 -2.494 -16.319 1.00 88.94 237 GLU A N 1
ATOM 1883 C CA . GLU A 1 237 ? 20.475 -1.170 -16.288 1.00 88.94 237 GLU A CA 1
ATOM 1884 C C . GLU A 1 237 ? 19.594 -0.067 -16.894 1.00 88.94 237 GLU A C 1
ATOM 1886 O O . GLU A 1 237 ? 19.649 1.073 -16.431 1.00 88.94 237 GLU A O 1
ATOM 1891 N N . GLU A 1 238 ? 18.761 -0.386 -17.890 1.00 88.38 238 GLU A N 1
ATOM 1892 C CA . GLU A 1 238 ? 17.841 0.584 -18.491 1.00 88.38 238 GLU A CA 1
ATOM 1893 C C . GLU A 1 238 ? 16.762 0.999 -17.486 1.00 88.38 238 GLU A C 1
ATOM 1895 O O . GLU A 1 238 ? 16.470 2.188 -17.340 1.00 88.38 238 GLU A O 1
ATOM 1900 N N . ALA A 1 239 ? 16.229 0.036 -16.728 1.00 89.50 239 ALA A N 1
ATOM 1901 C CA . ALA A 1 239 ? 15.265 0.316 -15.670 1.00 89.50 239 ALA A CA 1
ATOM 1902 C C . ALA A 1 239 ? 15.850 1.217 -14.563 1.00 89.50 239 ALA A C 1
ATOM 1904 O O . ALA A 1 239 ? 15.121 2.017 -13.983 1.00 89.50 239 ALA A O 1
ATOM 1905 N N . PHE A 1 240 ? 17.157 1.157 -14.285 1.00 87.56 240 PHE A N 1
ATOM 1906 C CA . PHE A 1 240 ? 17.791 2.052 -13.306 1.00 87.56 240 PHE A CA 1
ATOM 1907 C C . PHE A 1 240 ? 18.143 3.435 -13.849 1.00 87.56 240 PHE A C 1
ATOM 1909 O O . PHE A 1 240 ? 18.190 4.382 -13.067 1.00 87.56 240 PHE A O 1
ATOM 1916 N N . ALA A 1 241 ? 18.380 3.575 -15.155 1.00 80.56 241 ALA A N 1
ATOM 1917 C CA . ALA A 1 241 ? 18.845 4.831 -15.750 1.00 80.56 241 ALA A CA 1
ATOM 1918 C C . ALA A 1 241 ? 17.895 6.018 -15.498 1.00 80.56 241 ALA A C 1
ATOM 1920 O O . ALA A 1 241 ? 18.342 7.162 -15.449 1.00 80.56 241 ALA A O 1
ATOM 1921 N N . ASN A 1 242 ? 16.605 5.738 -15.294 1.00 70.62 242 ASN A N 1
ATOM 1922 C CA . ASN A 1 242 ? 15.560 6.743 -15.089 1.00 70.62 242 ASN A CA 1
ATOM 1923 C C . ASN A 1 242 ? 15.047 6.815 -13.637 1.00 70.62 242 ASN A C 1
ATOM 1925 O O . ASN A 1 242 ? 14.158 7.610 -13.336 1.00 70.62 242 ASN A O 1
ATOM 1929 N N . LEU A 1 243 ? 15.596 6.010 -12.720 1.00 75.81 243 LEU A N 1
ATOM 1930 C CA . LEU A 1 243 ? 15.268 6.096 -11.297 1.00 75.81 243 LEU A CA 1
ATOM 1931 C C . LEU A 1 243 ? 16.123 7.200 -10.658 1.00 75.81 243 LEU A C 1
ATOM 1933 O O . LEU A 1 243 ? 17.288 6.995 -10.333 1.00 75.81 243 LEU A O 1
ATOM 1937 N N . HIS A 1 244 ? 15.538 8.387 -10.476 1.00 63.16 244 HIS A N 1
ATOM 1938 C CA . HIS A 1 244 ? 16.194 9.597 -9.948 1.00 63.16 244 HIS A CA 1
ATOM 1939 C C . HIS A 1 244 ? 16.565 9.550 -8.450 1.00 63.16 244 HIS A C 1
ATOM 1941 O O . HIS A 1 244 ? 16.671 10.587 -7.800 1.00 63.16 244 HIS A O 1
ATOM 1947 N N . SER A 1 245 ? 16.747 8.365 -7.875 1.00 64.94 245 SER A N 1
ATOM 1948 C CA . SER A 1 245 ? 16.981 8.172 -6.444 1.00 64.94 245 SER A CA 1
ATOM 1949 C C . SER A 1 245 ? 18.329 7.507 -6.194 1.00 64.94 245 SER A C 1
ATOM 1951 O O . SER A 1 245 ? 18.530 6.326 -6.511 1.00 64.94 245 SER A O 1
ATOM 1953 N N . ASP A 1 246 ? 19.233 8.257 -5.568 1.00 66.56 246 ASP A N 1
ATOM 1954 C CA . ASP A 1 246 ? 20.543 7.762 -5.168 1.00 66.56 246 ASP A CA 1
ATOM 1955 C C . ASP A 1 246 ? 20.412 6.485 -4.321 1.00 66.56 246 ASP A C 1
ATOM 1957 O O . ASP A 1 246 ? 19.658 6.400 -3.348 1.00 66.56 246 ASP A O 1
ATOM 1961 N N . GLY A 1 247 ? 21.149 5.448 -4.716 1.00 82.81 247 GLY A N 1
ATOM 1962 C CA . GLY A 1 247 ? 21.243 4.196 -3.969 1.00 82.81 247 GLY A CA 1
ATOM 1963 C C . GLY A 1 247 ? 20.125 3.174 -4.200 1.00 82.81 247 GLY A C 1
ATOM 1964 O O . GLY A 1 247 ? 20.257 2.064 -3.681 1.00 82.81 247 GLY A O 1
ATOM 1965 N N . VAL A 1 248 ? 19.080 3.454 -4.996 1.00 88.00 248 VAL A N 1
ATOM 1966 C CA . VAL A 1 248 ? 18.037 2.440 -5.296 1.00 88.00 248 VAL A CA 1
ATOM 1967 C C . VAL A 1 248 ? 18.620 1.200 -5.964 1.00 88.00 248 VAL A C 1
ATOM 1969 O O . VAL A 1 248 ? 18.289 0.088 -5.564 1.00 88.00 248 VAL A O 1
ATOM 1972 N N . ARG A 1 249 ? 19.584 1.359 -6.878 1.00 91.56 249 ARG A N 1
ATOM 1973 C CA . ARG A 1 249 ? 20.306 0.223 -7.474 1.00 91.56 249 ARG A CA 1
ATOM 1974 C C . ARG A 1 249 ? 20.980 -0.664 -6.425 1.00 91.56 249 ARG A C 1
ATOM 1976 O O . ARG A 1 249 ? 20.827 -1.880 -6.458 1.00 91.56 249 ARG A O 1
ATOM 1983 N N . ALA A 1 250 ? 21.709 -0.066 -5.484 1.00 92.88 250 ALA A N 1
ATOM 1984 C CA . ALA A 1 250 ? 22.400 -0.815 -4.436 1.00 92.88 250 ALA A CA 1
ATOM 1985 C C . ALA A 1 250 ? 21.401 -1.524 -3.506 1.00 92.88 250 ALA A C 1
ATOM 1987 O O . ALA A 1 250 ? 21.578 -2.695 -3.174 1.00 92.88 250 ALA A O 1
ATOM 1988 N N . LYS A 1 251 ? 20.311 -0.840 -3.133 1.00 94.12 251 LYS A N 1
ATOM 1989 C CA . LYS A 1 251 ? 19.219 -1.420 -2.339 1.00 94.12 251 LYS A CA 1
ATOM 1990 C C . LYS A 1 251 ? 18.550 -2.593 -3.061 1.00 94.12 251 LYS A C 1
ATOM 1992 O O . LYS A 1 251 ? 18.353 -3.640 -2.454 1.00 94.12 251 LYS A O 1
ATOM 1997 N N . PHE A 1 252 ? 18.283 -2.456 -4.359 1.00 95.88 252 PHE A N 1
ATOM 1998 C CA . PHE A 1 252 ? 17.726 -3.521 -5.190 1.00 95.88 252 PHE A CA 1
ATOM 1999 C C . PHE A 1 252 ? 18.652 -4.735 -5.271 1.00 95.88 252 PHE A C 1
ATOM 2001 O O . PHE A 1 252 ? 18.207 -5.860 -5.068 1.00 95.88 252 PHE A O 1
ATOM 2008 N N . GLN A 1 253 ? 19.950 -4.523 -5.505 1.00 96.06 253 GLN A N 1
ATOM 2009 C CA . GLN A 1 253 ? 20.937 -5.607 -5.530 1.00 96.06 253 GLN A CA 1
ATOM 2010 C C . GLN A 1 253 ? 21.012 -6.335 -4.182 1.00 96.06 253 GLN A C 1
ATOM 2012 O O . GLN A 1 253 ? 21.023 -7.564 -4.147 1.00 96.06 253 GLN A O 1
ATOM 2017 N N . ASN A 1 254 ? 20.989 -5.597 -3.071 1.00 96.38 254 ASN A N 1
ATOM 2018 C CA . ASN A 1 254 ? 20.932 -6.191 -1.735 1.00 96.38 254 ASN A CA 1
ATOM 2019 C C . ASN A 1 254 ? 19.638 -6.988 -1.521 1.00 96.38 254 ASN A C 1
ATOM 2021 O O . ASN A 1 254 ? 19.685 -8.082 -0.959 1.00 96.38 254 ASN A O 1
ATOM 2025 N N . ALA A 1 255 ? 18.498 -6.476 -1.993 1.00 97.19 255 ALA A N 1
ATOM 2026 C CA . ALA A 1 255 ? 17.220 -7.175 -1.920 1.00 97.19 255 ALA A CA 1
ATOM 2027 C C . ALA A 1 255 ? 17.203 -8.461 -2.752 1.00 97.19 255 ALA A C 1
ATOM 2029 O O . ALA A 1 255 ? 16.726 -9.482 -2.264 1.00 97.19 255 ALA A O 1
ATOM 2030 N N . LEU A 1 256 ? 17.792 -8.452 -3.950 1.00 97.75 256 LEU A N 1
ATOM 2031 C CA . LEU A 1 256 ? 17.953 -9.643 -4.786 1.00 97.75 256 LEU A CA 1
ATOM 2032 C C . LEU A 1 256 ? 18.829 -10.702 -4.105 1.00 97.75 256 LEU A C 1
ATOM 2034 O O . LEU A 1 256 ? 18.475 -11.882 -4.083 1.00 97.75 256 LEU A O 1
ATOM 2038 N N . LEU A 1 257 ? 19.962 -10.299 -3.524 1.00 97.25 257 LEU A N 1
ATOM 2039 C CA . LEU A 1 257 ? 20.841 -11.217 -2.794 1.00 97.25 257 LEU A CA 1
ATOM 2040 C C . LEU A 1 257 ? 20.125 -11.833 -1.587 1.00 97.25 257 LEU A C 1
ATOM 2042 O O . LEU A 1 257 ? 20.165 -13.051 -1.405 1.00 97.25 257 LEU A O 1
ATOM 2046 N N . ALA A 1 258 ? 19.431 -11.008 -0.800 1.00 97.00 258 ALA A N 1
ATOM 2047 C CA . ALA A 1 258 ? 18.649 -11.468 0.342 1.00 97.00 258 ALA A CA 1
ATOM 2048 C C . ALA A 1 258 ? 17.515 -12.412 -0.090 1.00 97.00 258 ALA A C 1
ATOM 2050 O O . ALA A 1 258 ? 17.353 -13.475 0.503 1.00 97.00 258 ALA A O 1
ATOM 2051 N N . TRP A 1 259 ? 16.791 -12.076 -1.162 1.00 97.44 259 TRP A N 1
ATOM 2052 C CA . TRP A 1 259 ? 15.732 -12.913 -1.724 1.00 97.44 259 TRP A CA 1
ATOM 2053 C C . TRP A 1 259 ? 16.265 -14.265 -2.196 1.00 97.44 259 TRP A C 1
ATOM 2055 O O . TRP A 1 259 ? 15.681 -15.301 -1.888 1.00 97.44 259 TRP A O 1
ATOM 2065 N N . THR A 1 260 ? 17.400 -14.278 -2.895 1.00 96.75 260 THR A N 1
ATOM 2066 C CA . THR A 1 260 ? 18.040 -15.512 -3.380 1.00 96.75 260 THR A CA 1
ATOM 2067 C C . THR A 1 260 ? 18.454 -16.415 -2.217 1.00 96.75 260 THR A C 1
ATOM 2069 O O . THR A 1 260 ? 18.240 -17.625 -2.258 1.00 96.75 260 THR A O 1
ATOM 2072 N N . ALA A 1 261 ? 19.012 -15.836 -1.151 1.00 95.31 261 ALA A N 1
ATOM 2073 C CA . ALA A 1 261 ? 19.373 -16.589 0.046 1.00 95.31 261 ALA A CA 1
ATOM 2074 C C . ALA A 1 261 ? 18.133 -17.144 0.768 1.00 95.31 261 ALA A C 1
ATOM 2076 O O . ALA A 1 261 ? 18.091 -18.331 1.088 1.00 95.31 261 ALA A O 1
ATOM 2077 N N . TRP A 1 262 ? 17.117 -16.300 0.974 1.00 94.75 262 TRP A N 1
ATOM 2078 C CA . TRP A 1 262 ? 15.883 -16.650 1.679 1.00 94.75 262 TRP A CA 1
ATOM 2079 C C . TRP A 1 262 ? 15.051 -17.697 0.929 1.00 94.75 262 TRP A C 1
ATOM 2081 O O . TRP A 1 262 ? 14.522 -18.620 1.541 1.00 94.75 262 TRP A O 1
ATOM 2091 N N . SER A 1 263 ? 14.955 -17.598 -0.398 1.00 90.56 263 SER A N 1
ATOM 2092 C CA . SER A 1 263 ? 14.278 -18.599 -1.237 1.00 90.56 263 SER A CA 1
ATOM 2093 C C . SER A 1 263 ? 15.042 -19.924 -1.276 1.00 90.56 263 SER A C 1
ATOM 2095 O O . SER A 1 263 ? 14.443 -20.994 -1.146 1.00 90.56 263 SER A O 1
ATOM 2097 N N . GLY A 1 264 ? 16.374 -19.865 -1.375 1.00 84.75 264 GLY A N 1
ATOM 2098 C CA . GLY A 1 264 ? 17.246 -21.038 -1.375 1.00 84.75 264 GLY A CA 1
ATOM 2099 C C . GLY A 1 264 ? 17.167 -21.845 -0.079 1.00 84.75 264 GLY A C 1
ATOM 2100 O O . GLY A 1 264 ? 17.023 -23.065 -0.131 1.00 84.75 264 GLY A O 1
ATOM 2101 N N . SER A 1 265 ? 17.174 -21.188 1.085 1.00 75.94 265 SER A N 1
ATOM 2102 C CA . SER A 1 265 ? 17.073 -21.862 2.392 1.00 75.94 265 SER A CA 1
ATOM 2103 C C . SER A 1 265 ? 15.723 -22.542 2.641 1.00 75.94 265 SER A C 1
ATOM 2105 O O . SER A 1 265 ? 15.605 -23.379 3.531 1.00 75.94 265 SER A O 1
ATOM 2107 N N . ASN A 1 266 ? 14.709 -22.184 1.857 1.00 60.41 266 ASN A N 1
ATOM 2108 C CA . ASN A 1 266 ? 13.309 -22.516 2.091 1.00 60.41 266 ASN A CA 1
ATOM 2109 C C . ASN A 1 266 ? 12.714 -23.499 1.072 1.00 60.41 266 ASN A C 1
ATOM 2111 O O . ASN A 1 266 ? 11.533 -23.820 1.171 1.00 60.41 266 ASN A O 1
ATOM 2115 N N . SER A 1 267 ? 13.525 -23.998 0.133 1.00 54.09 267 SER A N 1
ATOM 2116 C CA . SER A 1 267 ? 13.149 -24.997 -0.883 1.00 54.09 267 SER A CA 1
ATOM 2117 C C . SER A 1 267 ? 13.285 -26.459 -0.405 1.00 54.09 267 SER A C 1
ATOM 2119 O O . SER A 1 267 ? 13.175 -27.395 -1.197 1.00 54.09 267 SER A O 1
ATOM 2121 N N . HIS A 1 268 ? 13.504 -26.662 0.900 1.00 44.03 268 HIS A N 1
ATOM 2122 C CA . HIS A 1 268 ? 13.682 -27.971 1.546 1.00 44.03 268 HIS A CA 1
ATOM 2123 C C . HIS A 1 268 ? 12.664 -28.279 2.665 1.00 44.03 268 HIS A C 1
ATOM 2125 O O . HIS A 1 268 ? 12.884 -29.211 3.440 1.00 44.03 268 HIS A O 1
ATOM 2131 N N . GLN A 1 269 ? 11.562 -27.528 2.749 1.00 45.19 269 GLN A N 1
ATOM 2132 C CA . GLN A 1 269 ? 10.394 -27.839 3.589 1.00 45.19 269 GLN A CA 1
ATOM 2133 C C . GLN A 1 269 ? 9.170 -28.051 2.704 1.00 45.19 269 GLN A C 1
ATOM 2135 O O . GLN A 1 269 ? 8.367 -28.947 3.043 1.00 45.19 269 GLN A O 1
#

Solvent-accessible surface area (backbone atoms only — not comparable to full-atom values): 14616 Å² total; per-residue (Å²): 142,83,83,87,80,75,78,76,62,62,58,56,42,54,53,23,48,73,27,73,48,28,49,50,22,53,72,40,55,44,69,50,94,45,56,52,91,91,55,50,73,67,58,51,31,70,63,47,32,56,58,39,20,49,46,42,26,27,56,48,41,31,52,48,41,52,51,48,52,54,42,37,46,71,78,42,68,72,75,63,54,75,65,55,52,50,30,50,39,48,26,32,44,47,62,65,59,34,34,45,76,77,47,87,68,54,83,93,69,60,45,76,68,53,52,53,50,41,50,51,47,36,68,76,37,44,59,68,52,34,73,84,61,45,74,70,53,49,54,45,49,52,46,10,44,58,53,32,62,70,25,77,94,34,68,70,61,13,39,54,51,52,51,47,50,39,50,52,50,47,51,41,26,44,33,31,30,52,30,49,78,69,62,75,33,76,93,45,39,67,35,34,28,30,47,29,42,57,40,41,27,57,36,54,50,54,47,64,76,36,24,91,83,39,57,55,49,42,53,49,53,61,78,39,42,71,52,54,54,49,37,61,73,58,47,49,72,72,30,51,76,76,53,94,51,91,60,44,67,60,35,27,53,51,23,52,53,51,46,54,51,56,53,61,74,57,76,83,119

Mean predicted aligned error: 4.79 Å

pLDDT: mean 91.11, std 12.03, range [37.22, 98.62]

Sequence (269 aa):
MSETIYSNYGHLHAAFAETEYGQHLSQQTRWERYKPAGVSPQRWRELLGVDVNNLGHLQLSGNLTRVFIGEMDKSRPGYFNLEDKIVLEVAAYTHDWPESIVGDTNYHLKSTIHDDEEKAVFIQNLKAFYPDCSPEMEIIINRAVEEVIYAHDGEGLARAFNVIERVGYVRTALRATDKVVHGTASDCESSMRQLVGDAFSVHISALMGLTDEFPPVEQYLRNQHELISAGFGLVDEEAFANLHSDGVRAKFQNALLAWTAWSGSNSHQ

Radius of gyration: 18.77 Å; Cα contacts (8 Å, |Δi|>4): 311; chains: 1; bounding box: 44×48×45 Å

Secondary structure (DSSP, 8-state):
--------THHHHHHHHHSHHHHHHTT-BTTGGGS-TTS-HHHHHHHH-GGGBHHHHHHHHHHHHHHHHHHHHHHSTTSS-HHHHHHHHHHHHHTTTTHHHH----TTT--HHHHHHHHHHHHHHHHHH-TT--HHHHHHHHHHIIIIIS-TT-STHHHHHHHHHHHHHHHHHHHHHHHHHTTTTTTSHHHHHHHHHHHHHHHHHHHHTTTTT-HHHHHHHHHTHHHHHHHHHH--HHHHHT--STTHHHHHHHHHHHHHHHHHHTTT-

Foldseek 3Di:
DDDDDPPLPCVLLVQLCPFPLVVLQQVQFALVVLADPPADSVNVCVQLNQCRGRSSQLVVLLVLLVVLVVVCCVPPNPLDDSLLSLLLNLLSNCLCSLCSPVNDDDPVRDDLVVLVVSLVSCVVCVCSSHVPQDPVNVVSNVCSSPQANSQPVHDDSNVSSVLSVLLVLVSSLLSLLVCLVVVVPVVRNLSSLLSLLQSLLPRQVVLLVCCVVRVVSVVSCVVCVVSNLSSLVSHDPSSVVPVPDPCSVVSSVVSNVVSVVSVVVVPPD

Nearest PDB structures (foldseek):
  4acr-assembly2_B  TM=1.957E-01  e=3.479E+00  Homo sapiens